Protein AF-A0A382YUB3-F1 (afdb_monomer_lite)

Radius of gyration: 21.57 Å; chains: 1; bounding box: 44×36×60 Å

Organism: NCBI:txid408172

InterPro domains:
  IPR008939 Lytic transglycosylase, superhelical U-shaped [SSF48435] (37-215)

Foldseek 3Di:
DVVVVVVVVVVVVVVVVVCVVVVVDPPPPPPPVVVVLLVVLVVCVVVVVLVVSQVSQVPDPDPVSNLVSLVVQLPDPDHPDALVSLVVSCVVPVPDPPSLVSLQSSLVRDDCVVAPLVRLCVVCVVPPRSFLSSLLSPLVSCCVVVVPVSSLVSNLVSVLPHDDDLVRVVVSCVPVVVRQDQVSLLSSLVVCVVVVVVVVNVSSLVVHDPVSNVVD

Structure (mmCIF, N/CA/C/O backbone):
data_AF-A0A382YUB3-F1
#
_entry.id   AF-A0A382YUB3-F1
#
loop_
_atom_site.group_PDB
_atom_site.id
_atom_site.type_symbol
_atom_site.label_atom_id
_atom_site.label_alt_id
_atom_site.label_comp_id
_atom_site.label_asym_id
_atom_site.label_entity_id
_atom_site.label_seq_id
_atom_site.pdbx_PDB_ins_code
_atom_site.Cartn_x
_atom_site.Cartn_y
_atom_site.Cartn_z
_atom_site.occupancy
_atom_site.B_iso_or_equiv
_atom_site.auth_seq_id
_atom_site.auth_comp_id
_atom_site.auth_asym_id
_atom_site.auth_atom_id
_atom_site.pdbx_PDB_model_num
ATOM 1 N N . MET A 1 1 ? -7.310 -19.610 -20.145 1.00 44.62 1 MET A N 1
ATOM 2 C CA . MET A 1 1 ? -6.997 -19.424 -21.586 1.00 44.62 1 MET A CA 1
ATOM 3 C C . MET A 1 1 ? -7.536 -18.125 -22.213 1.00 44.62 1 MET A C 1
ATOM 5 O O . MET A 1 1 ? -6.945 -17.672 -23.182 1.00 44.62 1 MET A O 1
ATOM 9 N N . LYS A 1 2 ? -8.596 -17.483 -21.682 1.00 43.09 2 LYS A N 1
ATOM 10 C CA . LYS A 1 2 ? -9.172 -16.245 -22.265 1.00 43.09 2 LYS A CA 1
ATOM 11 C C . LYS A 1 2 ? -8.464 -14.928 -21.865 1.00 43.09 2 LYS A C 1
ATOM 13 O O . LYS A 1 2 ? -8.449 -13.994 -22.651 1.00 43.09 2 LYS A O 1
ATOM 18 N N . ILE A 1 3 ? -7.788 -14.876 -20.711 1.00 37.47 3 ILE A N 1
ATOM 19 C CA . ILE A 1 3 ? -7.101 -13.661 -20.208 1.00 37.47 3 ILE A CA 1
ATOM 20 C C . ILE A 1 3 ? -5.800 -13.354 -20.979 1.00 37.47 3 ILE A C 1
ATOM 22 O O . ILE A 1 3 ? -5.494 -12.198 -21.252 1.00 37.47 3 ILE A O 1
ATOM 26 N N . ALA A 1 4 ? -5.070 -14.387 -21.415 1.00 36.97 4 ALA A N 1
ATOM 27 C CA . ALA A 1 4 ? -3.834 -14.223 -22.189 1.00 36.97 4 ALA A CA 1
ATOM 28 C C . ALA A 1 4 ? -4.067 -13.585 -23.574 1.00 36.97 4 ALA A C 1
ATOM 30 O O . ALA A 1 4 ? -3.203 -12.862 -24.064 1.00 36.97 4 ALA A O 1
ATOM 31 N N . ARG A 1 5 ? -5.250 -13.808 -24.170 1.00 35.03 5 ARG A N 1
ATOM 32 C CA . ARG A 1 5 ? -5.673 -13.200 -25.445 1.00 35.03 5 ARG A CA 1
ATOM 33 C C . ARG A 1 5 ? -6.078 -11.727 -25.296 1.00 35.03 5 ARG A C 1
ATOM 35 O O . ARG A 1 5 ? -5.882 -10.944 -26.215 1.00 35.03 5 ARG A O 1
ATOM 42 N N . LEU A 1 6 ? -6.583 -11.335 -24.123 1.00 34.22 6 LEU A N 1
ATOM 43 C CA . LEU A 1 6 ? -6.947 -9.945 -23.830 1.00 34.22 6 LEU A CA 1
ATOM 44 C C . LEU A 1 6 ? -5.702 -9.070 -23.599 1.00 34.22 6 LEU A C 1
ATOM 46 O O . LEU A 1 6 ? -5.623 -7.956 -24.104 1.00 34.22 6 LEU A O 1
ATOM 50 N N . ILE A 1 7 ? -4.692 -9.606 -22.901 1.00 43.47 7 ILE A N 1
ATOM 51 C CA . ILE A 1 7 ? -3.406 -8.922 -22.673 1.00 43.47 7 ILE A CA 1
ATOM 52 C C . ILE A 1 7 ? -2.647 -8.722 -23.994 1.00 43.47 7 ILE A C 1
ATOM 54 O O . ILE A 1 7 ? -2.068 -7.662 -24.210 1.00 43.47 7 ILE A O 1
ATOM 58 N N . THR A 1 8 ? -2.692 -9.699 -24.906 1.00 40.00 8 THR A N 1
ATOM 59 C CA . THR A 1 8 ? -2.091 -9.560 -26.246 1.00 40.00 8 THR A CA 1
ATOM 60 C C . THR A 1 8 ? -2.834 -8.544 -27.112 1.00 40.00 8 THR A C 1
ATOM 62 O O . THR A 1 8 ? -2.178 -7.747 -27.773 1.00 40.00 8 THR A O 1
ATOM 65 N N . ALA A 1 9 ? -4.168 -8.488 -27.066 1.00 41.28 9 ALA A N 1
ATOM 66 C CA . ALA A 1 9 ? -4.942 -7.498 -27.821 1.00 41.28 9 ALA A CA 1
ATOM 67 C C . ALA A 1 9 ? -4.717 -6.052 -27.331 1.00 41.28 9 ALA A C 1
ATOM 69 O O . ALA A 1 9 ? -4.582 -5.149 -28.151 1.00 41.28 9 ALA A O 1
ATOM 70 N N . ILE A 1 10 ? -4.606 -5.841 -26.012 1.00 47.59 10 ILE A N 1
ATOM 71 C CA . ILE A 1 10 ? -4.328 -4.521 -25.413 1.00 47.59 10 ILE A CA 1
ATOM 72 C C . ILE A 1 10 ? -2.885 -4.072 -25.700 1.00 47.59 10 ILE A C 1
ATOM 74 O O . ILE A 1 10 ? -2.640 -2.901 -25.976 1.00 47.59 10 ILE A O 1
ATOM 78 N N . LEU A 1 11 ? -1.919 -4.999 -25.689 1.00 43.38 11 LEU A N 1
ATOM 79 C CA . LEU A 1 11 ? -0.538 -4.699 -26.082 1.00 43.38 11 LEU A CA 1
ATOM 80 C C . LEU A 1 11 ? -0.438 -4.320 -27.564 1.00 43.38 11 LEU A C 1
ATOM 82 O O . LEU A 1 11 ? 0.294 -3.393 -27.892 1.00 43.38 11 LEU A O 1
ATOM 86 N N . VAL A 1 12 ? -1.191 -4.985 -28.446 1.00 47.25 12 VAL A N 1
ATOM 87 C CA . VAL A 1 12 ? -1.212 -4.674 -29.885 1.00 47.25 12 VAL A CA 1
ATOM 88 C C . VAL A 1 12 ? -1.896 -3.332 -30.160 1.00 47.25 12 VAL A C 1
ATOM 90 O O . VAL A 1 12 ? -1.379 -2.554 -30.954 1.00 47.25 12 VAL A O 1
ATOM 93 N N . SER A 1 13 ? -2.997 -2.997 -29.482 1.00 44.91 13 SER A N 1
ATOM 94 C CA . SER A 1 13 ? -3.688 -1.717 -29.700 1.00 44.91 13 SER A CA 1
ATOM 95 C C . SER A 1 13 ? -2.911 -0.509 -29.163 1.00 44.91 13 SER A C 1
ATOM 97 O O . SER A 1 13 ? -2.882 0.526 -29.823 1.00 44.91 13 SER A O 1
ATOM 99 N N . ILE A 1 14 ? -2.209 -0.643 -28.031 1.00 52.16 14 ILE A N 1
ATOM 100 C CA . ILE A 1 14 ? -1.308 0.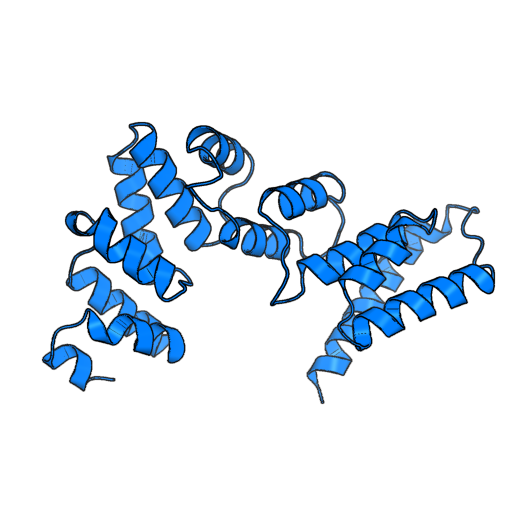401 -27.500 1.00 52.16 14 ILE A CA 1
ATOM 101 C C . ILE A 1 14 ? -0.052 0.547 -28.372 1.00 52.16 14 ILE A C 1
ATOM 103 O O . ILE A 1 14 ? 0.467 1.655 -28.530 1.00 52.16 14 ILE A O 1
ATOM 107 N N . PHE A 1 15 ? 0.429 -0.551 -28.965 1.00 45.50 15 PHE A N 1
ATOM 108 C CA . PHE A 1 15 ? 1.514 -0.507 -29.945 1.00 45.50 15 PHE A CA 1
ATOM 109 C C . PHE A 1 15 ? 1.065 0.229 -31.216 1.00 45.50 15 PHE A C 1
ATOM 111 O O . PHE A 1 15 ? 1.775 1.111 -31.686 1.00 45.50 15 PHE A O 1
ATOM 118 N N . LEU A 1 16 ? -0.150 -0.034 -31.710 1.00 43.97 16 LEU A N 1
ATOM 119 C CA . LEU A 1 16 ? -0.700 0.623 -32.901 1.00 43.97 16 LEU A CA 1
ATOM 120 C C . LEU A 1 16 ? -1.036 2.111 -32.673 1.00 43.97 16 LEU A C 1
ATOM 122 O O . LEU A 1 16 ? -0.713 2.937 -33.524 1.00 43.97 16 LEU A O 1
ATOM 126 N N . PHE A 1 17 ? -1.585 2.496 -31.516 1.00 43.88 17 PHE A N 1
ATOM 127 C CA . PHE A 1 17 ? -1.863 3.911 -31.213 1.00 43.88 17 PHE A CA 1
ATOM 128 C C . PHE A 1 17 ? -0.596 4.757 -31.017 1.00 43.88 17 PHE A C 1
ATOM 130 O O . PHE A 1 17 ? -0.612 5.948 -31.308 1.00 43.88 17 PHE A O 1
ATOM 137 N N . ASN A 1 18 ? 0.517 4.159 -30.575 1.00 42.03 18 ASN A N 1
ATOM 138 C CA . ASN A 1 18 ? 1.807 4.854 -30.532 1.00 42.03 18 ASN A CA 1
ATOM 139 C C . ASN A 1 18 ? 2.523 4.863 -31.889 1.00 42.03 18 ASN A C 1
ATOM 141 O O . ASN A 1 18 ? 3.362 5.731 -32.115 1.00 42.03 18 ASN A O 1
ATOM 145 N N . THR A 1 19 ? 2.206 3.950 -32.817 1.00 39.50 19 THR A N 1
ATOM 146 C CA . THR A 1 19 ? 2.848 3.964 -34.142 1.00 39.50 19 THR A CA 1
ATOM 147 C C . THR A 1 19 ? 2.462 5.182 -34.973 1.00 39.50 19 THR A C 1
ATOM 149 O O . THR A 1 19 ? 3.316 5.699 -35.677 1.00 39.50 19 THR A O 1
ATOM 152 N N . THR A 1 20 ? 1.257 5.739 -34.842 1.00 38.78 20 THR A N 1
ATOM 153 C CA . THR A 1 20 ? 0.901 6.945 -35.615 1.00 38.78 20 THR A CA 1
ATOM 154 C C . THR A 1 20 ? 1.695 8.188 -35.195 1.00 38.78 20 THR A C 1
ATOM 156 O O . THR A 1 20 ? 1.913 9.059 -36.030 1.00 38.78 20 THR A O 1
ATOM 159 N N . TYR A 1 21 ? 2.209 8.243 -33.959 1.00 44.44 21 TYR A N 1
ATOM 160 C CA . TYR A 1 21 ? 3.140 9.290 -33.506 1.00 44.44 21 TYR A CA 1
ATOM 161 C C . TYR A 1 21 ? 4.618 8.939 -33.737 1.00 44.44 21 TYR A C 1
ATOM 163 O O . TYR A 1 21 ? 5.434 9.825 -33.961 1.00 44.44 21 TYR A O 1
ATOM 171 N N . VAL A 1 22 ? 4.979 7.654 -33.694 1.00 43.41 22 VAL A N 1
ATOM 172 C CA . VAL A 1 22 ? 6.372 7.187 -33.830 1.00 43.41 22 VAL A CA 1
ATOM 173 C C . VAL A 1 22 ? 6.812 7.044 -35.296 1.00 43.41 22 VAL A C 1
ATOM 175 O O . VAL A 1 22 ? 8.008 7.019 -35.576 1.00 43.41 22 VAL A O 1
ATOM 178 N N . LEU A 1 23 ? 5.882 6.996 -36.254 1.00 40.72 23 LEU A N 1
ATOM 179 C CA . LEU A 1 23 ? 6.198 6.878 -37.684 1.00 40.72 23 LEU A CA 1
ATOM 180 C C . LEU A 1 23 ? 6.703 8.181 -38.336 1.00 40.72 23 LEU A C 1
ATOM 182 O O . LEU A 1 23 ? 7.061 8.145 -39.508 1.00 40.72 23 LEU A O 1
ATOM 186 N N . SER A 1 24 ? 6.772 9.308 -37.614 1.00 39.88 24 SER A N 1
ATOM 187 C CA . SER A 1 24 ? 7.362 10.549 -38.150 1.00 39.88 24 SER A CA 1
ATOM 188 C C . SER A 1 24 ? 8.856 10.715 -37.840 1.00 39.88 24 SER A C 1
ATOM 190 O O . SER A 1 24 ? 9.452 11.691 -38.293 1.00 39.88 24 SER A O 1
ATOM 192 N N . ASP A 1 25 ? 9.463 9.805 -37.071 1.00 37.06 25 ASP A N 1
ATOM 193 C CA . ASP A 1 25 ? 10.885 9.864 -36.723 1.00 37.06 25 ASP A CA 1
ATOM 194 C C . ASP A 1 25 ? 11.647 8.774 -37.496 1.00 37.06 25 ASP A C 1
ATOM 196 O O . ASP A 1 25 ? 11.623 7.587 -37.153 1.00 37.06 25 ASP A O 1
ATOM 200 N N . ASN A 1 26 ? 12.300 9.179 -38.588 1.00 38.53 26 ASN A N 1
ATOM 201 C CA . ASN A 1 26 ? 13.045 8.346 -39.545 1.00 38.53 26 ASN A CA 1
ATOM 202 C C . ASN A 1 26 ? 14.329 7.696 -38.961 1.00 38.53 26 ASN A C 1
ATOM 204 O O . ASN A 1 26 ? 15.296 7.467 -39.681 1.00 38.53 26 ASN A O 1
ATOM 208 N N . ASN A 1 27 ? 14.360 7.374 -37.663 1.00 46.09 27 ASN A N 1
ATOM 209 C CA . ASN A 1 27 ? 15.524 6.813 -36.959 1.00 46.09 27 ASN A CA 1
ATOM 210 C C . ASN A 1 27 ? 15.312 5.400 -36.378 1.00 46.09 27 ASN A C 1
ATOM 212 O O . ASN A 1 27 ? 16.193 4.861 -35.699 1.00 46.09 27 ASN A O 1
ATOM 216 N N . ASN A 1 28 ? 14.175 4.750 -36.641 1.00 50.38 28 ASN A N 1
ATOM 217 C CA . ASN A 1 28 ? 13.932 3.382 -36.175 1.00 50.38 28 ASN A CA 1
ATOM 218 C C . ASN A 1 28 ? 14.534 2.336 -37.123 1.00 50.38 28 ASN A C 1
ATOM 220 O O . ASN A 1 28 ? 13.831 1.647 -37.859 1.00 50.38 28 ASN A O 1
ATOM 224 N N . ASP A 1 29 ? 15.856 2.176 -37.059 1.00 51.94 29 ASP A N 1
ATOM 225 C CA . ASP A 1 29 ? 16.529 1.010 -37.628 1.00 51.94 29 ASP A CA 1
ATOM 226 C C . ASP A 1 29 ? 16.105 -0.259 -36.857 1.00 51.94 29 ASP A C 1
ATOM 228 O O . ASP A 1 29 ? 16.591 -0.545 -35.753 1.00 51.94 29 ASP A O 1
ATOM 232 N N . PHE A 1 30 ? 15.158 -1.007 -37.430 1.00 61.06 30 PHE A N 1
ATOM 233 C CA . PHE A 1 30 ? 14.746 -2.349 -37.013 1.00 61.06 30 PHE A CA 1
ATOM 234 C C . PHE A 1 30 ? 15.727 -3.407 -37.536 1.00 61.06 30 PHE A C 1
ATOM 236 O O . PHE A 1 30 ? 15.334 -4.381 -38.182 1.00 61.06 30 PHE A O 1
ATOM 243 N N . SER A 1 31 ? 17.022 -3.245 -37.261 1.00 70.38 31 SER A N 1
ATOM 244 C CA . SER A 1 31 ? 18.002 -4.251 -37.663 1.00 70.38 31 SER A CA 1
ATOM 245 C C . SER A 1 31 ? 17.684 -5.607 -37.021 1.00 70.38 31 SER A C 1
ATOM 247 O O . SER A 1 31 ? 17.303 -5.704 -35.848 1.00 70.38 31 SER A O 1
ATOM 249 N N . LYS A 1 32 ? 17.856 -6.689 -37.791 1.00 75.31 32 LYS A N 1
ATOM 250 C CA . LYS A 1 32 ? 17.604 -8.082 -37.371 1.00 75.31 32 LYS A CA 1
ATOM 251 C C . LYS A 1 32 ? 18.211 -8.404 -35.994 1.00 75.31 32 LYS A C 1
ATOM 253 O O . LYS A 1 32 ? 17.566 -9.043 -35.165 1.00 75.31 32 LYS A O 1
ATOM 258 N N . ASN A 1 33 ? 19.397 -7.859 -35.714 1.00 81.88 33 ASN A N 1
ATOM 259 C CA . ASN A 1 33 ? 20.090 -7.977 -34.429 1.00 81.88 33 ASN A CA 1
ATOM 260 C C . ASN A 1 33 ? 19.282 -7.379 -33.255 1.00 81.88 33 ASN A C 1
ATOM 262 O O . ASN A 1 33 ? 19.136 -8.020 -32.216 1.00 81.88 33 ASN A O 1
ATOM 266 N N . ARG A 1 34 ? 18.679 -6.189 -33.403 1.00 81.19 34 ARG A N 1
ATOM 267 C CA . ARG A 1 34 ? 17.854 -5.572 -32.342 1.00 81.19 34 ARG A CA 1
ATOM 268 C C . ARG A 1 34 ? 16.607 -6.402 -32.035 1.00 81.19 34 ARG A C 1
ATOM 270 O O . ARG A 1 34 ? 16.244 -6.559 -30.869 1.00 81.19 34 ARG A O 1
ATOM 277 N N . VAL A 1 35 ? 15.990 -6.986 -33.064 1.00 86.25 35 VAL A N 1
ATOM 278 C CA . VAL A 1 35 ? 14.847 -7.899 -32.902 1.00 86.25 35 VAL A CA 1
ATOM 279 C C . VAL A 1 35 ? 15.264 -9.164 -32.146 1.00 86.25 35 VAL A C 1
ATOM 281 O O . VAL A 1 35 ? 14.569 -9.589 -31.223 1.00 86.25 35 VAL A O 1
ATOM 284 N N . GLU A 1 36 ? 16.408 -9.757 -32.484 1.00 88.94 36 GLU A N 1
ATOM 285 C CA . GLU A 1 36 ? 16.944 -10.937 -31.792 1.00 88.94 36 GLU A CA 1
ATOM 286 C C . GLU A 1 36 ? 17.308 -10.641 -30.328 1.00 88.94 36 GLU A C 1
ATOM 288 O O . GLU A 1 36 ? 16.990 -11.435 -29.434 1.00 88.94 36 GLU A O 1
ATOM 293 N N . GLN A 1 37 ? 17.890 -9.473 -30.047 1.00 89.94 37 GLN A N 1
ATOM 294 C CA . GLN A 1 37 ? 18.179 -9.022 -28.684 1.00 89.94 37 GLN A CA 1
ATOM 295 C C . GLN A 1 37 ? 16.899 -8.841 -27.860 1.00 89.94 37 GLN A C 1
ATOM 297 O O . GLN A 1 37 ? 16.820 -9.350 -26.737 1.00 89.94 37 GLN A O 1
ATOM 302 N N . ALA A 1 38 ? 15.874 -8.193 -28.424 1.00 92.81 38 ALA A N 1
ATOM 303 C CA . ALA A 1 38 ? 14.572 -8.056 -27.777 1.00 92.81 38 ALA A CA 1
ATOM 304 C C . ALA A 1 38 ? 13.948 -9.433 -27.491 1.00 92.81 38 ALA A C 1
ATOM 306 O O . ALA A 1 38 ? 13.582 -9.715 -26.348 1.00 92.81 38 ALA A O 1
ATOM 307 N N . ARG A 1 39 ? 13.925 -10.345 -28.477 1.00 94.19 39 ARG A N 1
ATOM 308 C CA . ARG A 1 39 ? 13.456 -11.735 -28.292 1.00 94.19 39 ARG A CA 1
ATOM 309 C C . ARG A 1 39 ? 14.210 -12.446 -27.168 1.00 94.19 39 ARG A C 1
ATOM 311 O O . ARG A 1 39 ? 13.599 -13.132 -26.350 1.00 94.19 39 ARG A O 1
ATOM 318 N N . SER A 1 40 ? 15.528 -12.260 -27.088 1.00 95.19 40 SER A N 1
ATOM 319 C CA . SER A 1 40 ? 16.361 -12.837 -26.026 1.00 95.19 40 SER A CA 1
ATOM 320 C C . SER A 1 40 ? 15.963 -12.342 -24.633 1.00 95.19 40 SER A C 1
ATOM 322 O O . SER A 1 40 ? 16.015 -13.124 -23.681 1.00 95.19 40 SER A O 1
ATOM 324 N N . ILE A 1 41 ? 15.560 -11.072 -24.500 1.00 97.06 41 ILE A N 1
ATOM 325 C CA . ILE A 1 41 ? 15.068 -10.492 -23.241 1.00 97.06 41 ILE A CA 1
ATOM 326 C C . ILE A 1 41 ? 13.698 -11.059 -22.882 1.00 97.06 41 ILE A C 1
ATOM 328 O O . ILE A 1 41 ? 13.529 -11.553 -21.767 1.00 97.06 41 ILE A O 1
ATOM 332 N N . PHE A 1 42 ? 12.746 -11.052 -23.817 1.00 96.75 42 PHE A N 1
ATOM 333 C CA . PHE A 1 42 ? 11.403 -11.584 -23.571 1.00 96.75 42 PHE A CA 1
ATOM 334 C C . PHE A 1 42 ? 11.435 -13.069 -23.197 1.00 96.75 42 PHE A C 1
ATOM 336 O O . PHE A 1 42 ? 10.774 -13.465 -22.241 1.00 96.75 42 PHE A O 1
ATOM 343 N N . LYS A 1 43 ? 12.330 -13.860 -23.801 1.00 97.75 43 LYS A N 1
ATOM 344 C CA . LYS A 1 43 ? 12.569 -15.253 -23.390 1.00 97.75 43 LYS A CA 1
ATOM 345 C C . LYS A 1 43 ? 13.023 -15.381 -21.929 1.00 97.75 43 LYS A C 1
ATOM 347 O O . LYS A 1 43 ? 12.748 -16.392 -21.290 1.00 97.75 43 LYS A O 1
ATOM 352 N N . GLN A 1 44 ? 13.739 -14.397 -21.375 1.00 97.75 44 GLN A N 1
ATOM 353 C CA . GLN A 1 44 ? 14.067 -14.390 -19.941 1.00 97.75 44 GLN A CA 1
ATOM 354 C C . GLN A 1 44 ? 12.863 -14.008 -19.081 1.00 97.75 44 GLN A C 1
ATOM 356 O O . GLN A 1 44 ? 12.682 -14.593 -18.018 1.00 97.75 44 GLN A O 1
ATOM 361 N N . ILE A 1 45 ? 12.034 -13.070 -19.539 1.00 96.56 45 ILE A N 1
ATOM 362 C CA . ILE A 1 45 ? 10.801 -12.665 -18.848 1.00 96.56 45 ILE A CA 1
ATOM 363 C C . ILE A 1 45 ? 9.829 -13.841 -18.742 1.00 96.56 45 ILE A C 1
ATOM 365 O O . ILE A 1 45 ? 9.332 -14.116 -17.652 1.00 96.56 45 ILE A O 1
ATOM 369 N N . GLU A 1 46 ? 9.628 -14.576 -19.836 1.00 95.81 46 GLU A N 1
ATOM 370 C CA . GLU A 1 46 ? 8.800 -15.789 -19.886 1.00 95.81 46 GLU A CA 1
ATOM 371 C C . GLU A 1 46 ? 9.295 -16.864 -18.913 1.00 95.81 46 GLU A C 1
ATOM 373 O O . GLU A 1 46 ? 8.499 -17.513 -18.240 1.00 95.81 46 GLU A O 1
ATOM 378 N N . LYS A 1 47 ? 10.619 -17.000 -18.771 1.00 96.56 47 LYS A N 1
ATOM 379 C CA . LYS A 1 47 ? 11.253 -17.888 -17.784 1.00 96.56 47 LYS A CA 1
ATOM 380 C C . LYS A 1 47 ? 11.194 -17.360 -16.345 1.00 96.56 47 LYS A C 1
ATOM 382 O O . LYS A 1 47 ? 11.645 -18.043 -15.434 1.00 96.56 47 LYS A O 1
ATOM 387 N N . GLY A 1 48 ? 10.703 -16.140 -16.123 1.00 94.56 48 GLY A N 1
ATOM 388 C CA . GLY A 1 48 ? 10.702 -15.480 -14.816 1.00 94.56 48 GLY A CA 1
ATOM 389 C C . GLY A 1 48 ? 12.059 -14.910 -14.381 1.00 94.56 48 GLY A C 1
ATOM 390 O O . GLY A 1 48 ? 12.175 -14.398 -13.266 1.00 94.56 48 GLY A O 1
ATOM 391 N N . ASN A 1 49 ? 13.071 -14.922 -15.252 1.00 96.25 49 ASN A N 1
ATOM 392 C CA . ASN A 1 49 ? 14.430 -14.437 -14.995 1.00 96.25 49 ASN A CA 1
ATOM 393 C C . ASN A 1 49 ? 14.524 -12.903 -15.109 1.00 96.25 49 ASN A C 1
ATOM 395 O O . ASN A 1 49 ? 15.277 -12.359 -15.921 1.00 96.25 49 ASN A O 1
ATOM 399 N N . TRP A 1 50 ? 13.766 -12.191 -14.274 1.00 96.31 50 TRP A N 1
ATOM 400 C CA . TRP A 1 50 ? 13.638 -10.729 -14.321 1.00 96.31 50 TRP A CA 1
ATOM 401 C C . TRP A 1 50 ? 14.957 -9.984 -14.115 1.00 96.31 50 TRP A C 1
ATOM 403 O O . TRP A 1 50 ? 15.219 -9.022 -14.828 1.00 96.31 50 TRP A O 1
ATOM 413 N N . SER A 1 51 ? 15.817 -10.452 -13.205 1.00 95.56 51 SER A N 1
ATOM 414 C CA . SER A 1 51 ? 17.139 -9.842 -12.986 1.00 95.56 51 SER A CA 1
ATOM 415 C C . SER A 1 51 ? 17.975 -9.833 -14.274 1.00 95.56 51 SER A C 1
ATOM 417 O O . SER A 1 51 ? 18.520 -8.801 -14.671 1.00 95.56 51 SER A O 1
ATOM 419 N N . LEU A 1 52 ? 17.999 -10.959 -14.998 1.00 96.56 52 LEU A N 1
ATOM 420 C CA . LEU A 1 52 ? 18.719 -11.058 -16.265 1.00 96.56 52 LEU A CA 1
ATOM 421 C C . LEU A 1 52 ? 18.037 -10.258 -17.380 1.00 96.56 52 LEU A C 1
ATOM 423 O O . LEU A 1 52 ? 18.735 -9.632 -18.175 1.00 96.56 52 LEU A O 1
ATOM 427 N N . ALA A 1 53 ? 16.702 -10.254 -17.436 1.00 96.94 53 ALA A N 1
ATOM 428 C CA . ALA A 1 53 ? 15.946 -9.458 -18.402 1.00 96.94 53 ALA A CA 1
ATOM 429 C C . ALA A 1 53 ? 16.250 -7.957 -18.260 1.00 96.94 53 ALA A C 1
ATOM 431 O O . ALA A 1 53 ? 16.625 -7.323 -19.244 1.00 96.94 53 ALA A O 1
ATOM 432 N N . LEU A 1 54 ? 16.193 -7.426 -17.033 1.00 96.25 54 LEU A N 1
ATOM 433 C CA . LEU A 1 54 ? 16.512 -6.029 -16.715 1.00 96.25 54 LEU A CA 1
ATOM 434 C C . LEU A 1 54 ? 17.984 -5.699 -16.991 1.00 96.25 54 LEU A C 1
ATOM 436 O O . LEU A 1 54 ? 18.307 -4.643 -17.531 1.00 96.25 54 LEU A O 1
ATOM 440 N N . LYS A 1 55 ? 18.906 -6.609 -16.653 1.00 95.62 55 LYS A N 1
ATOM 441 C CA . LYS A 1 55 ? 20.332 -6.423 -16.957 1.00 95.62 55 LYS A CA 1
ATOM 442 C C . LYS A 1 55 ? 20.580 -6.364 -18.464 1.00 95.62 55 LYS A C 1
ATOM 444 O O . LYS A 1 55 ? 21.396 -5.563 -18.911 1.00 95.62 55 LYS A O 1
ATOM 449 N N . LYS A 1 56 ? 19.911 -7.217 -19.244 1.00 95.06 56 LYS A N 1
ATOM 450 C CA . LYS A 1 56 ? 20.022 -7.222 -20.707 1.00 95.06 56 LYS A CA 1
ATOM 451 C C . LYS A 1 56 ? 19.372 -5.985 -21.328 1.00 95.06 56 LYS A C 1
ATOM 453 O O . LYS A 1 56 ? 19.992 -5.401 -22.207 1.00 95.06 56 LYS A O 1
ATOM 458 N N . SER A 1 57 ? 18.194 -5.558 -20.863 1.00 94.25 57 SER A N 1
ATOM 459 C CA . SER A 1 57 ? 17.504 -4.381 -21.414 1.00 94.25 57 SER A CA 1
ATOM 460 C C . SER A 1 57 ? 18.332 -3.108 -21.259 1.00 94.25 57 SER A C 1
ATOM 462 O O . SER A 1 57 ? 18.462 -2.360 -22.219 1.00 94.25 57 SER A O 1
ATOM 464 N N . LYS A 1 58 ? 18.989 -2.916 -20.108 1.00 92.31 58 LYS A N 1
ATOM 465 C CA . LYS A 1 58 ? 19.872 -1.763 -19.854 1.00 92.31 58 LYS A CA 1
ATOM 466 C C . LYS A 1 58 ? 21.092 -1.686 -20.777 1.00 92.31 58 LYS A C 1
ATOM 468 O O . LYS A 1 58 ? 21.646 -0.609 -20.946 1.00 92.31 58 LYS A O 1
ATOM 473 N N . LYS A 1 59 ? 21.542 -2.815 -21.337 1.00 90.75 59 LYS A N 1
ATOM 474 C CA . LYS A 1 59 ? 22.680 -2.851 -22.273 1.00 90.75 59 LYS A CA 1
ATOM 475 C C . LYS A 1 59 ? 22.290 -2.455 -23.693 1.00 90.75 59 LYS A C 1
ATOM 477 O O . LYS A 1 59 ? 23.166 -2.138 -24.490 1.00 90.75 59 LYS A O 1
ATOM 482 N N . ILE A 1 60 ? 21.003 -2.519 -24.022 1.00 86.88 60 ILE A N 1
ATOM 483 C CA . ILE A 1 60 ? 20.516 -2.091 -25.325 1.00 86.88 60 ILE A CA 1
ATOM 484 C C . ILE A 1 60 ? 20.378 -0.573 -25.267 1.00 86.88 60 ILE A C 1
ATOM 486 O O . ILE A 1 60 ? 19.663 -0.051 -24.414 1.00 86.88 60 ILE A O 1
ATOM 490 N N . ASN A 1 61 ? 21.032 0.136 -26.188 1.00 83.81 61 ASN A N 1
ATOM 491 C CA . ASN A 1 61 ? 20.886 1.585 -26.337 1.00 83.81 61 ASN A CA 1
ATOM 492 C C . ASN A 1 61 ? 19.532 1.941 -26.989 1.00 83.81 61 ASN A C 1
ATOM 494 O O . ASN A 1 61 ? 19.472 2.503 -28.078 1.00 83.81 61 ASN A O 1
ATOM 498 N N . ASN A 1 62 ? 18.432 1.510 -26.367 1.00 88.50 62 ASN A N 1
ATOM 499 C CA . ASN A 1 62 ? 17.063 1.768 -26.796 1.00 88.50 62 ASN A CA 1
ATOM 500 C C . ASN A 1 62 ? 16.203 2.067 -25.562 1.00 88.50 62 ASN A C 1
ATOM 502 O O . ASN A 1 62 ? 15.821 1.159 -24.815 1.00 88.50 62 ASN A O 1
ATOM 506 N N . LYS A 1 63 ? 15.904 3.356 -25.358 1.00 88.81 63 LYS A N 1
ATOM 507 C CA . LYS A 1 63 ? 15.132 3.844 -24.209 1.00 88.81 63 LYS A CA 1
ATOM 508 C C . LYS A 1 63 ? 13.740 3.210 -24.147 1.00 88.81 63 LYS A C 1
ATOM 510 O O . LYS A 1 63 ? 13.361 2.704 -23.098 1.00 88.81 63 LYS A O 1
ATOM 515 N N . VAL A 1 64 ? 13.028 3.165 -25.275 1.00 89.38 64 VAL A N 1
ATOM 516 C CA . VAL A 1 64 ? 11.654 2.639 -25.353 1.00 89.38 64 VAL A CA 1
ATOM 517 C C . VAL A 1 64 ? 11.592 1.179 -24.910 1.00 89.38 64 VAL A C 1
ATOM 519 O O . VAL A 1 64 ? 10.747 0.815 -24.094 1.00 89.38 64 VAL A O 1
ATOM 522 N N . LEU A 1 65 ? 12.510 0.339 -25.396 1.00 90.75 65 LEU A N 1
ATOM 523 C CA . LEU A 1 65 ? 12.575 -1.061 -24.986 1.00 90.75 65 LEU A CA 1
ATOM 524 C C . LEU A 1 65 ? 12.921 -1.184 -23.499 1.00 90.75 65 LEU A C 1
ATOM 526 O O . LEU A 1 65 ? 12.298 -1.977 -22.798 1.00 90.75 65 LEU A O 1
ATOM 530 N N . ASN A 1 66 ? 13.884 -0.408 -23.000 1.00 93.19 66 ASN A N 1
ATOM 531 C CA . ASN A 1 66 ? 14.252 -0.454 -21.587 1.00 93.19 66 ASN A CA 1
ATOM 532 C C . ASN A 1 66 ? 13.073 -0.067 -20.676 1.00 93.19 66 ASN A C 1
ATOM 534 O O . ASN A 1 66 ? 12.746 -0.816 -19.752 1.00 93.19 66 ASN A O 1
ATOM 538 N N . ASP A 1 67 ? 12.388 1.035 -20.987 1.00 94.19 67 ASP A N 1
ATOM 539 C CA . ASP A 1 67 ? 11.216 1.492 -20.239 1.00 94.19 67 ASP A CA 1
ATOM 540 C C . ASP A 1 67 ? 10.065 0.485 -20.312 1.00 94.19 67 ASP A C 1
ATOM 542 O O . ASP A 1 67 ? 9.429 0.220 -19.295 1.00 94.19 67 ASP A O 1
ATOM 546 N N . LEU A 1 68 ? 9.829 -0.144 -21.469 1.00 94.12 68 LEU A N 1
ATOM 547 C CA . LEU A 1 68 ? 8.826 -1.203 -21.608 1.00 94.12 68 LEU A CA 1
ATOM 548 C C . LEU A 1 68 ? 9.137 -2.399 -20.700 1.00 94.12 68 LEU A C 1
ATOM 550 O O . LEU A 1 68 ? 8.262 -2.876 -19.976 1.00 94.12 68 LEU A O 1
ATOM 554 N N . ILE A 1 69 ? 10.378 -2.892 -20.717 1.00 96.00 69 ILE A N 1
ATOM 555 C CA . ILE A 1 69 ? 10.775 -4.031 -19.882 1.00 96.00 69 ILE A CA 1
ATOM 556 C C . ILE A 1 69 ? 10.669 -3.683 -18.395 1.00 96.00 69 ILE A C 1
ATOM 558 O O . ILE A 1 69 ? 10.217 -4.513 -17.599 1.00 96.00 69 ILE A O 1
ATOM 562 N N . TYR A 1 70 ? 11.037 -2.461 -18.013 1.00 96.44 70 TYR A N 1
ATOM 563 C CA . TYR A 1 70 ? 10.928 -2.027 -16.628 1.00 96.44 70 TYR A CA 1
ATOM 564 C C . TYR A 1 70 ? 9.473 -1.807 -16.197 1.00 96.44 70 TYR A C 1
ATOM 566 O O . TYR A 1 70 ? 9.079 -2.267 -15.127 1.00 96.44 70 TYR A O 1
ATOM 574 N N . TRP A 1 71 ? 8.632 -1.234 -17.056 1.00 96.50 71 TRP A N 1
ATOM 575 C CA . TRP A 1 71 ? 7.189 -1.126 -16.837 1.00 96.50 71 TRP A CA 1
ATOM 576 C C . TRP A 1 71 ? 6.543 -2.499 -16.616 1.00 96.50 71 TRP A C 1
ATOM 578 O O . TRP A 1 71 ? 5.771 -2.676 -15.670 1.00 96.50 71 TRP A O 1
ATOM 588 N N . LEU A 1 72 ? 6.897 -3.501 -17.430 1.00 95.62 72 LEU A N 1
ATOM 589 C CA . LEU A 1 72 ? 6.433 -4.882 -17.248 1.00 95.62 72 LEU A CA 1
ATOM 590 C C . LEU A 1 72 ? 6.877 -5.455 -15.893 1.00 95.62 72 LEU A C 1
ATOM 592 O O . LEU A 1 72 ? 6.104 -6.148 -15.230 1.00 95.62 72 LEU A O 1
ATOM 596 N N . TYR A 1 73 ? 8.102 -5.147 -15.462 1.00 97.31 73 TYR A N 1
ATOM 597 C CA . TYR A 1 73 ? 8.617 -5.558 -14.157 1.00 97.31 73 TYR A CA 1
ATOM 598 C C . TYR A 1 73 ? 7.853 -4.904 -12.996 1.00 97.31 73 TYR A C 1
ATOM 600 O O . TYR A 1 73 ? 7.491 -5.603 -12.047 1.00 97.31 73 TYR A O 1
ATOM 608 N N . LEU A 1 74 ? 7.554 -3.604 -13.079 1.00 97.06 74 LEU A N 1
ATOM 609 C CA . LEU A 1 74 ? 6.783 -2.883 -12.060 1.00 97.06 74 LEU A CA 1
ATOM 610 C C . LEU A 1 74 ? 5.331 -3.384 -11.970 1.00 97.06 74 LEU A C 1
ATOM 612 O O . LEU A 1 74 ? 4.796 -3.517 -10.875 1.00 97.06 74 LEU A O 1
ATOM 616 N N . ASN A 1 75 ? 4.713 -3.755 -13.095 1.00 94.44 75 ASN A N 1
ATOM 617 C CA . ASN A 1 75 ? 3.360 -4.333 -13.121 1.00 94.44 75 ASN A CA 1
ATOM 618 C C . ASN A 1 75 ? 3.299 -5.792 -12.634 1.00 94.44 75 ASN A C 1
ATOM 620 O O . ASN A 1 75 ? 2.218 -6.340 -12.401 1.00 94.44 75 ASN A O 1
ATOM 624 N N . LYS A 1 76 ? 4.441 -6.465 -12.474 1.00 93.81 76 LYS A N 1
ATOM 625 C CA . LYS A 1 76 ? 4.475 -7.845 -11.993 1.00 93.81 76 LYS A CA 1
ATOM 626 C C . LYS A 1 76 ? 4.053 -7.899 -10.525 1.00 93.81 76 LYS A C 1
ATOM 628 O O . LYS A 1 76 ? 4.736 -7.348 -9.670 1.00 93.81 76 LYS A O 1
ATOM 633 N N . LYS A 1 77 ? 3.034 -8.707 -10.208 1.00 87.69 77 LYS A N 1
ATOM 634 C CA . LYS A 1 77 ? 2.498 -8.902 -8.841 1.00 87.69 77 LYS A CA 1
ATOM 635 C C . LYS A 1 77 ? 3.561 -9.073 -7.742 1.00 87.69 77 LYS A C 1
ATOM 637 O O . LYS A 1 77 ? 3.396 -8.553 -6.646 1.00 87.69 77 LYS A O 1
ATOM 642 N N . LYS A 1 78 ? 4.626 -9.838 -8.010 1.00 89.69 78 LYS A N 1
ATOM 643 C CA . LYS A 1 78 ? 5.760 -10.028 -7.089 1.00 89.69 78 LYS A CA 1
ATOM 644 C C . LYS A 1 78 ? 7.037 -9.459 -7.700 1.00 89.69 78 LYS A C 1
ATOM 646 O O . LYS A 1 78 ? 7.679 -10.132 -8.514 1.00 89.69 78 LYS A O 1
ATOM 651 N N . ASN A 1 79 ? 7.404 -8.253 -7.290 1.00 95.62 79 ASN A N 1
ATOM 652 C CA . ASN A 1 79 ? 8.654 -7.592 -7.649 1.00 95.62 79 ASN A CA 1
ATOM 653 C C . ASN A 1 79 ? 9.318 -6.967 -6.414 1.00 95.62 79 ASN A C 1
ATOM 655 O O . ASN A 1 79 ? 8.650 -6.680 -5.414 1.00 95.62 79 ASN A O 1
ATOM 659 N N . ASN A 1 80 ? 10.625 -6.742 -6.527 1.00 94.94 80 ASN A N 1
ATOM 660 C CA . ASN A 1 80 ? 11.465 -6.183 -5.469 1.00 94.94 80 ASN A CA 1
ATOM 661 C C . ASN A 1 80 ? 11.689 -4.671 -5.643 1.00 94.94 80 ASN A C 1
ATOM 663 O O . ASN A 1 80 ? 12.584 -4.127 -5.010 1.00 94.94 80 ASN A O 1
ATOM 667 N N . ALA A 1 81 ? 10.923 -4.004 -6.517 1.00 97.06 81 ALA A N 1
ATOM 668 C CA . ALA A 1 81 ? 11.003 -2.555 -6.654 1.00 97.06 81 ALA A CA 1
ATOM 669 C C . ALA A 1 81 ? 10.468 -1.877 -5.383 1.00 97.06 81 ALA A C 1
ATOM 671 O O . ALA A 1 81 ? 9.447 -2.308 -4.822 1.00 97.06 81 ALA A O 1
ATOM 672 N N . ASN A 1 82 ? 11.173 -0.843 -4.934 1.00 96.81 82 ASN A N 1
ATOM 673 C CA . ASN A 1 82 ? 10.818 -0.027 -3.775 1.00 96.81 82 ASN A CA 1
ATOM 674 C C . ASN A 1 82 ? 9.957 1.178 -4.185 1.00 96.81 82 ASN A C 1
ATOM 676 O O . ASN A 1 82 ? 9.701 1.391 -5.363 1.00 96.81 82 ASN A O 1
ATOM 680 N N . PHE A 1 83 ? 9.509 1.985 -3.225 1.00 97.00 83 PHE A N 1
ATOM 681 C CA . PHE A 1 83 ? 8.698 3.173 -3.504 1.00 97.00 83 PHE A CA 1
ATOM 682 C C . PHE A 1 83 ? 9.332 4.119 -4.544 1.00 97.00 83 PHE A C 1
ATOM 684 O O . PHE A 1 83 ? 8.668 4.505 -5.508 1.00 97.00 83 PHE A O 1
ATOM 691 N N . TYR A 1 84 ? 10.619 4.440 -4.394 1.00 96.56 84 TYR A N 1
ATOM 692 C CA . TYR A 1 84 ? 11.338 5.364 -5.273 1.00 96.56 84 TYR A CA 1
ATOM 693 C C . TYR A 1 84 ? 11.491 4.829 -6.701 1.00 96.56 84 TYR A C 1
ATOM 695 O O . TYR A 1 84 ? 11.412 5.607 -7.647 1.00 96.56 84 TYR A O 1
ATOM 703 N N . ASP A 1 85 ? 11.634 3.515 -6.882 1.00 97.31 85 ASP A N 1
ATOM 704 C CA . ASP A 1 85 ? 11.664 2.882 -8.204 1.00 97.31 85 ASP A CA 1
ATOM 705 C C . ASP A 1 85 ? 10.401 3.199 -9.018 1.00 97.31 85 ASP A C 1
ATOM 707 O O . ASP A 1 85 ? 10.493 3.543 -10.201 1.00 97.31 85 ASP A O 1
ATOM 711 N N . TYR A 1 86 ? 9.224 3.133 -8.382 1.00 97.31 86 TYR A N 1
ATOM 712 C CA . TYR A 1 86 ? 7.963 3.511 -9.023 1.00 97.31 86 TYR A CA 1
ATOM 713 C C . TYR A 1 86 ? 7.887 5.020 -9.251 1.00 97.31 86 TYR A C 1
ATOM 715 O O . TYR A 1 86 ? 7.528 5.436 -10.350 1.00 97.31 86 TYR A O 1
ATOM 723 N N . GLN A 1 87 ? 8.238 5.843 -8.253 1.00 95.38 87 GLN A N 1
ATOM 724 C CA . GLN A 1 87 ? 8.173 7.306 -8.383 1.00 95.38 87 GLN A CA 1
ATOM 725 C C . GLN A 1 87 ? 9.056 7.824 -9.521 1.00 95.38 87 GLN A C 1
ATOM 727 O O . GLN A 1 87 ? 8.610 8.637 -10.337 1.00 95.38 87 GLN A O 1
ATOM 732 N N . ASN A 1 88 ? 10.284 7.312 -9.614 1.00 95.88 88 ASN A N 1
ATOM 733 C CA . ASN A 1 88 ? 11.225 7.661 -10.671 1.00 95.88 88 ASN A CA 1
ATOM 734 C C . ASN A 1 88 ? 10.664 7.279 -12.041 1.00 95.88 88 ASN A C 1
ATOM 736 O O . ASN A 1 88 ? 10.646 8.113 -12.945 1.00 95.88 88 ASN A O 1
ATOM 740 N N . PHE A 1 89 ? 10.137 6.059 -12.182 1.00 96.69 89 PHE A N 1
ATOM 741 C CA . PHE A 1 89 ? 9.544 5.624 -13.442 1.00 96.69 89 PHE A CA 1
ATOM 742 C C . PHE A 1 89 ? 8.337 6.484 -13.838 1.00 96.69 89 PHE A C 1
ATOM 744 O O . PHE A 1 89 ? 8.284 6.979 -14.959 1.00 96.69 89 PHE A O 1
ATOM 751 N N . ILE A 1 90 ? 7.397 6.709 -12.916 1.00 94.75 90 ILE A N 1
ATOM 752 C CA . ILE A 1 90 ? 6.173 7.490 -13.157 1.00 94.75 90 ILE A CA 1
ATOM 753 C C . ILE A 1 90 ? 6.499 8.933 -13.571 1.00 94.75 90 ILE A C 1
ATOM 755 O O . ILE A 1 90 ? 5.819 9.494 -14.431 1.00 94.75 90 ILE A O 1
ATOM 759 N N . THR A 1 91 ? 7.533 9.527 -12.971 1.00 93.12 91 THR A N 1
ATOM 760 C CA . THR A 1 91 ? 7.955 10.906 -13.262 1.00 93.12 91 THR A CA 1
ATOM 761 C C . THR A 1 91 ? 8.652 11.015 -14.617 1.00 93.12 91 THR A C 1
ATOM 763 O O . THR A 1 91 ? 8.413 11.965 -15.354 1.00 93.12 91 THR A O 1
ATOM 766 N N . GLN A 1 92 ? 9.492 10.038 -14.968 1.00 93.50 92 GLN A N 1
ATOM 767 C CA . GLN A 1 92 ? 10.253 10.038 -16.224 1.00 93.50 92 GLN A CA 1
ATOM 768 C C . GLN A 1 92 ? 9.428 9.595 -17.440 1.00 93.50 92 GLN A C 1
ATOM 770 O O . GLN A 1 92 ? 9.812 9.872 -18.574 1.00 93.50 92 GLN A O 1
ATOM 775 N N . ASN A 1 93 ? 8.313 8.895 -17.217 1.00 91.81 93 ASN A N 1
ATOM 776 C CA . ASN A 1 93 ? 7.524 8.238 -18.256 1.00 91.81 93 ASN A CA 1
ATOM 777 C C . ASN A 1 93 ? 6.033 8.598 -18.142 1.00 91.81 93 ASN A C 1
ATOM 779 O O . ASN A 1 93 ? 5.169 7.734 -17.987 1.00 91.81 93 ASN A O 1
ATOM 783 N N . THR A 1 94 ? 5.719 9.892 -18.228 1.00 85.81 94 THR A N 1
ATOM 784 C CA . THR A 1 94 ? 4.369 10.439 -17.988 1.00 85.81 94 THR A CA 1
ATOM 785 C C . THR A 1 94 ? 3.277 9.876 -18.900 1.00 85.81 94 THR A C 1
ATOM 787 O O . THR A 1 94 ? 2.133 9.781 -18.460 1.00 85.81 94 THR A O 1
ATOM 790 N N . ASN A 1 95 ? 3.628 9.475 -20.127 1.00 86.06 95 ASN A N 1
ATOM 791 C CA . ASN A 1 95 ? 2.692 8.989 -21.148 1.00 86.06 95 ASN A CA 1
ATOM 792 C C . ASN A 1 95 ? 2.550 7.454 -21.176 1.00 86.06 95 ASN A C 1
ATOM 794 O O . ASN A 1 95 ? 1.863 6.915 -22.042 1.00 86.06 95 ASN A O 1
ATOM 798 N N . PHE A 1 96 ? 3.206 6.726 -20.263 1.00 85.81 96 PHE A N 1
ATOM 799 C CA . PHE A 1 96 ? 3.093 5.268 -20.228 1.00 85.81 96 PHE A CA 1
ATOM 800 C C . PHE A 1 96 ? 1.716 4.814 -19.713 1.00 85.81 96 PHE A C 1
ATOM 802 O O . PHE A 1 96 ? 1.130 5.449 -18.830 1.00 85.81 96 PHE A O 1
ATOM 809 N N . PRO A 1 97 ? 1.194 3.686 -20.227 1.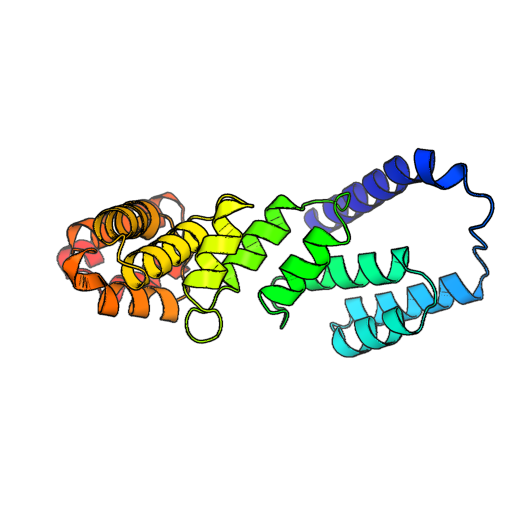00 87.75 97 PRO A N 1
ATOM 810 C CA . PRO A 1 97 ? -0.126 3.195 -19.856 1.00 87.75 97 PRO A CA 1
ATOM 811 C C . PRO A 1 97 ? -0.209 2.819 -18.370 1.00 87.75 97 PRO A C 1
ATOM 813 O O . PRO A 1 97 ? 0.777 2.424 -17.740 1.00 87.75 97 PRO A O 1
ATOM 816 N N . ASN A 1 98 ? -1.430 2.875 -17.826 1.00 87.38 98 ASN A N 1
ATOM 817 C CA . ASN A 1 98 ? -1.768 2.454 -16.462 1.00 87.38 98 ASN A CA 1
ATOM 818 C C . ASN A 1 98 ? -0.985 3.179 -15.349 1.00 87.38 98 ASN A C 1
ATOM 820 O O . ASN A 1 98 ? -0.711 2.593 -14.300 1.00 87.38 98 ASN A O 1
ATOM 824 N N . LYS A 1 99 ? -0.665 4.467 -15.537 1.00 90.56 99 LYS A N 1
ATOM 825 C CA . LYS A 1 99 ? -0.006 5.306 -14.519 1.00 90.56 99 LYS A CA 1
ATOM 826 C C . LYS A 1 99 ? -0.690 5.222 -13.149 1.00 90.56 99 LYS A C 1
ATOM 828 O O . LYS A 1 99 ? -0.008 5.017 -12.150 1.00 90.56 99 LYS A O 1
ATOM 833 N N . SER A 1 100 ? -2.022 5.289 -13.102 1.00 90.94 100 SER A N 1
ATOM 834 C CA . SER A 1 100 ? -2.793 5.182 -11.853 1.00 90.94 100 SER A CA 1
ATOM 835 C C . SER A 1 100 ? -2.606 3.840 -11.145 1.00 90.94 100 SER A C 1
ATOM 837 O O . SER A 1 100 ? -2.563 3.784 -9.920 1.00 90.94 100 SER A O 1
ATOM 839 N N . TYR A 1 101 ? -2.432 2.748 -11.895 1.00 94.00 101 TYR A N 1
ATOM 840 C CA . TYR A 1 101 ? -2.149 1.445 -11.298 1.00 94.00 101 TYR A CA 1
ATOM 841 C C . TYR A 1 101 ? -0.720 1.371 -10.750 1.00 94.00 101 TYR A C 1
ATOM 843 O O . TYR A 1 101 ? -0.507 0.840 -9.663 1.00 94.00 101 TYR A O 1
ATOM 851 N N . LEU A 1 102 ? 0.260 1.961 -11.441 1.00 95.88 102 LEU A N 1
ATOM 852 C CA . LEU A 1 102 ? 1.615 2.087 -10.896 1.00 95.88 102 LEU A CA 1
ATOM 853 C C . LEU A 1 102 ? 1.649 2.961 -9.638 1.00 95.88 102 LEU A C 1
ATOM 855 O O . LEU A 1 102 ? 2.364 2.620 -8.701 1.00 95.88 102 LEU A O 1
ATOM 859 N N . GLN A 1 103 ? 0.852 4.033 -9.581 1.00 95.75 103 GLN A N 1
ATOM 860 C CA . GLN A 1 103 ? 0.668 4.833 -8.365 1.00 95.75 103 GLN A CA 1
ATOM 861 C C . GLN A 1 103 ? 0.085 3.974 -7.235 1.00 95.75 103 GLN A C 1
ATOM 863 O O . GLN A 1 103 ? 0.684 3.900 -6.163 1.00 95.75 103 GLN A O 1
ATOM 868 N N . TYR A 1 104 ? -0.989 3.224 -7.504 1.00 97.00 104 TYR A N 1
ATOM 869 C CA . TYR A 1 104 ? -1.586 2.287 -6.546 1.00 97.00 104 TYR A CA 1
ATOM 870 C C . TYR A 1 104 ? -0.563 1.273 -6.008 1.00 97.00 104 TYR A C 1
ATOM 872 O O . TYR A 1 104 ? -0.484 1.043 -4.800 1.00 97.00 104 TYR A O 1
ATOM 880 N N . LEU A 1 105 ? 0.247 0.677 -6.888 1.00 96.81 105 LEU A N 1
ATOM 881 C CA . LEU A 1 105 ? 1.301 -0.257 -6.490 1.00 96.81 105 LEU A CA 1
ATOM 882 C C . LEU A 1 105 ? 2.397 0.437 -5.676 1.00 96.81 105 LEU A C 1
ATOM 884 O O . LEU A 1 105 ? 2.857 -0.131 -4.689 1.00 96.81 105 LEU A O 1
ATOM 888 N N . SER A 1 106 ? 2.784 1.658 -6.059 1.00 96.94 106 SER A N 1
ATOM 889 C CA . SER A 1 106 ? 3.802 2.442 -5.356 1.00 96.94 106 SER A CA 1
ATOM 890 C C . SER A 1 106 ? 3.391 2.754 -3.921 1.00 96.94 106 SER A C 1
ATOM 892 O O . SER A 1 106 ? 4.209 2.639 -3.015 1.00 96.94 106 SER A O 1
ATOM 894 N N . GLU A 1 107 ? 2.115 3.050 -3.677 1.00 97.75 107 GLU A N 1
ATOM 895 C CA . GLU A 1 107 ? 1.616 3.332 -2.331 1.00 97.75 107 GLU A CA 1
ATOM 896 C C . GLU A 1 107 ? 1.760 2.120 -1.408 1.00 97.75 107 GLU A C 1
ATOM 898 O O . GLU A 1 107 ? 2.152 2.275 -0.255 1.00 97.75 107 GLU A O 1
ATOM 903 N N . HIS A 1 108 ? 1.566 0.904 -1.930 1.00 96.94 108 HIS A N 1
ATOM 904 C CA . HIS A 1 108 ? 1.816 -0.347 -1.197 1.00 96.94 108 HIS A CA 1
ATOM 905 C C . HIS A 1 108 ? 3.310 -0.645 -0.979 1.00 96.94 108 HIS A C 1
ATOM 907 O O . HIS A 1 108 ? 3.657 -1.616 -0.310 1.00 96.94 108 HIS A O 1
ATOM 913 N N . LYS A 1 109 ? 4.214 0.166 -1.540 1.00 96.81 109 LYS A N 1
ATOM 914 C CA . LYS A 1 109 ? 5.658 0.117 -1.265 1.00 96.81 109 LYS A CA 1
ATOM 915 C C . LYS A 1 109 ? 6.101 1.145 -0.227 1.00 96.81 109 LYS A C 1
ATOM 917 O O . LYS A 1 109 ? 7.281 1.155 0.118 1.00 96.81 109 LYS A O 1
ATOM 922 N N . ILE A 1 110 ? 5.200 1.997 0.269 1.00 97.31 110 ILE A N 1
ATOM 923 C CA . ILE A 1 110 ? 5.532 2.949 1.329 1.00 97.31 110 ILE A CA 1
ATOM 924 C C . ILE A 1 110 ? 5.767 2.176 2.630 1.00 97.31 110 ILE A C 1
ATOM 926 O O . ILE A 1 110 ? 4.852 1.554 3.176 1.00 97.31 110 ILE A O 1
ATOM 930 N N . ASN A 1 111 ? 7.002 2.248 3.126 1.00 93.94 111 ASN A N 1
ATOM 931 C CA . ASN A 1 111 ? 7.398 1.766 4.442 1.00 93.94 111 ASN A CA 1
ATOM 932 C C . ASN A 1 111 ? 7.893 2.954 5.281 1.00 93.94 111 ASN A C 1
ATOM 934 O O . ASN A 1 111 ? 8.908 3.570 4.949 1.00 93.94 111 ASN A O 1
ATOM 938 N N . THR A 1 112 ? 7.178 3.244 6.368 1.00 91.81 112 THR A N 1
ATOM 939 C CA . THR A 1 112 ? 7.440 4.342 7.312 1.00 91.81 112 THR A CA 1
ATOM 940 C C . THR A 1 112 ? 8.754 4.194 8.082 1.00 91.81 112 THR A C 1
ATOM 942 O O . THR A 1 112 ? 9.230 5.171 8.645 1.00 91.81 112 THR A O 1
ATOM 945 N N . GLU A 1 113 ? 9.361 3.005 8.102 1.00 90.25 113 GLU A N 1
ATOM 946 C CA . GLU A 1 113 ? 10.704 2.794 8.665 1.00 90.25 113 GLU A CA 1
ATOM 947 C C . GLU A 1 113 ? 11.809 3.331 7.745 1.00 90.25 113 GLU A C 1
ATOM 949 O O . GLU A 1 113 ? 12.877 3.716 8.207 1.00 90.25 113 GLU A O 1
ATOM 954 N N . SER A 1 114 ? 11.555 3.346 6.433 1.00 93.44 114 SER A N 1
ATOM 955 C CA . SER A 1 114 ? 12.540 3.729 5.412 1.00 93.44 114 SER A CA 1
ATOM 956 C C . SER A 1 114 ? 12.277 5.089 4.769 1.00 93.44 114 SER A C 1
ATOM 958 O O . SER A 1 114 ? 13.178 5.654 4.160 1.00 93.44 114 SER A O 1
ATOM 960 N N . ILE A 1 115 ? 11.045 5.593 4.864 1.00 96.56 115 ILE A N 1
ATOM 961 C CA . ILE A 1 115 ? 10.611 6.843 4.238 1.00 96.56 115 ILE A CA 1
ATOM 962 C C . ILE A 1 115 ? 10.098 7.750 5.346 1.00 96.56 115 ILE A C 1
ATOM 964 O O . ILE A 1 115 ? 9.181 7.377 6.083 1.00 96.56 115 ILE A O 1
ATOM 968 N N . SER A 1 116 ? 10.671 8.946 5.458 1.00 97.31 116 SER A N 1
ATOM 969 C CA . SER A 1 116 ? 10.312 9.861 6.539 1.00 97.31 116 SER A CA 1
ATOM 970 C C . SER A 1 116 ? 8.873 10.386 6.395 1.00 97.31 116 SER A C 1
ATOM 972 O O . SER A 1 116 ? 8.384 10.567 5.272 1.00 97.31 116 SER A O 1
ATOM 974 N N . PRO A 1 117 ? 8.190 10.733 7.505 1.00 97.94 117 PRO A N 1
ATOM 975 C CA . PRO A 1 117 ? 6.871 11.368 7.453 1.00 97.94 117 PRO A CA 1
ATOM 976 C C . PRO A 1 117 ? 6.833 12.602 6.541 1.00 97.94 117 PRO A C 1
ATOM 978 O O . PRO A 1 117 ? 5.904 12.775 5.754 1.00 97.94 117 PRO A O 1
ATOM 981 N N . LYS A 1 118 ? 7.889 13.425 6.574 1.00 98.00 118 LYS A N 1
ATOM 982 C CA . LYS A 1 118 ? 8.026 14.618 5.727 1.00 98.00 118 LYS A CA 1
ATOM 983 C C . LYS A 1 118 ? 8.043 14.274 4.236 1.00 98.00 118 LYS A C 1
ATOM 985 O O . LYS A 1 118 ? 7.411 14.974 3.446 1.00 98.00 118 LYS A O 1
ATOM 990 N N . GLU A 1 119 ? 8.748 13.218 3.837 1.00 97.56 119 GLU A N 1
ATOM 991 C CA . GLU A 1 119 ? 8.768 12.757 2.443 1.00 97.56 119 GLU A CA 1
ATOM 992 C C . GLU A 1 119 ? 7.404 12.232 1.997 1.00 97.56 119 GLU A C 1
ATOM 994 O O . GLU A 1 119 ? 6.945 12.604 0.917 1.00 97.56 119 GLU A O 1
ATOM 999 N N . ILE A 1 120 ? 6.726 11.444 2.838 1.00 98.12 120 ILE A N 1
ATOM 1000 C CA . ILE A 1 120 ? 5.374 10.935 2.559 1.00 98.12 120 ILE A CA 1
ATOM 1001 C C . ILE A 1 120 ? 4.397 12.103 2.358 1.00 98.12 120 ILE A C 1
ATOM 1003 O O . ILE A 1 120 ? 3.662 12.136 1.369 1.00 98.12 120 ILE A O 1
ATOM 1007 N N . LEU A 1 121 ? 4.426 13.104 3.243 1.00 98.25 121 LEU A N 1
ATOM 1008 C CA . LEU A 1 121 ? 3.596 14.305 3.117 1.00 98.25 121 LEU A CA 1
ATOM 1009 C C . LEU A 1 121 ? 3.913 15.090 1.844 1.00 98.25 121 LEU A C 1
ATOM 1011 O O . LEU A 1 121 ? 3.004 15.493 1.122 1.00 98.25 121 LEU A O 1
ATOM 1015 N N . ASN A 1 122 ? 5.193 15.302 1.538 1.00 97.38 122 ASN A N 1
ATOM 1016 C CA . ASN A 1 122 ? 5.599 16.017 0.328 1.00 97.38 122 ASN A CA 1
ATOM 1017 C C . ASN A 1 122 ? 5.195 15.275 -0.950 1.00 97.38 122 ASN A C 1
ATOM 1019 O O . ASN A 1 122 ? 4.827 15.920 -1.934 1.00 97.38 122 ASN A O 1
ATOM 1023 N N . HIS A 1 123 ? 5.241 13.943 -0.939 1.00 96.69 123 HIS A N 1
ATOM 1024 C CA . HIS A 1 123 ? 4.746 13.123 -2.036 1.00 96.69 123 HIS A CA 1
ATOM 1025 C C . HIS A 1 123 ? 3.236 13.311 -2.225 1.00 96.69 123 HIS A C 1
ATOM 1027 O O . HIS A 1 123 ? 2.802 13.672 -3.324 1.00 96.69 123 HIS A O 1
ATOM 1033 N N . PHE A 1 124 ? 2.453 13.147 -1.153 1.00 97.50 124 PHE A N 1
ATOM 1034 C CA . PHE A 1 124 ? 0.994 13.213 -1.231 1.00 97.50 124 PHE A CA 1
ATOM 1035 C C . PHE A 1 124 ? 0.430 14.632 -1.405 1.00 97.50 124 PHE A C 1
ATOM 1037 O O . PHE A 1 124 ? -0.708 14.789 -1.835 1.00 97.50 124 PHE A O 1
ATOM 1044 N N . LYS A 1 125 ? 1.229 15.682 -1.165 1.00 95.88 125 LYS A N 1
ATOM 1045 C CA . LYS A 1 125 ? 0.901 17.062 -1.576 1.00 95.88 125 LYS A CA 1
ATOM 1046 C C . LYS A 1 125 ? 0.842 17.233 -3.095 1.00 95.88 125 LYS A C 1
ATOM 1048 O O . LYS A 1 125 ? 0.128 18.104 -3.575 1.00 95.88 125 LYS A O 1
ATOM 1053 N N . LYS A 1 126 ? 1.634 16.454 -3.840 1.00 93.38 126 LYS A N 1
ATOM 1054 C CA . LYS A 1 126 ? 1.728 16.541 -5.308 1.00 93.38 126 LYS A CA 1
ATOM 1055 C C . LYS A 1 126 ? 0.861 15.505 -6.017 1.00 93.38 126 LYS A C 1
ATOM 1057 O O . LYS A 1 126 ? 0.469 15.723 -7.156 1.00 93.38 126 LYS A O 1
ATOM 1062 N N . ASN A 1 127 ? 0.611 14.373 -5.367 1.00 91.31 127 ASN A N 1
ATOM 1063 C CA . ASN A 1 127 ? -0.157 13.264 -5.916 1.00 91.31 127 ASN A CA 1
ATOM 1064 C C . ASN A 1 127 ? -1.126 12.794 -4.840 1.00 91.31 127 ASN A C 1
ATOM 1066 O O . ASN A 1 127 ? -0.677 12.243 -3.845 1.00 91.31 127 ASN A O 1
ATOM 1070 N N . GLU A 1 128 ? -2.429 12.997 -5.002 1.00 94.00 128 GLU A N 1
ATOM 1071 C CA . GLU A 1 128 ? -3.373 12.478 -4.010 1.00 94.00 128 GLU A CA 1
ATOM 1072 C C . GLU A 1 128 ? -3.306 10.941 -3.933 1.00 94.00 128 GLU A C 1
ATOM 1074 O O . GLU A 1 128 ? -3.142 10.295 -4.974 1.00 94.00 128 GLU A O 1
ATOM 1079 N N . PRO A 1 12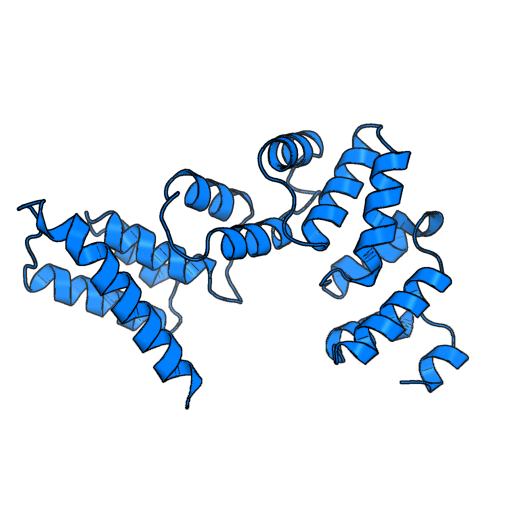9 ? -3.439 10.338 -2.732 1.00 97.00 129 PRO A N 1
ATOM 1080 C CA . PRO A 1 129 ? -3.410 8.890 -2.612 1.00 97.00 129 PRO A CA 1
ATOM 1081 C C . PRO A 1 129 ? -4.552 8.237 -3.401 1.00 97.00 129 PRO A C 1
ATOM 1083 O O . PRO A 1 129 ? -5.731 8.515 -3.158 1.00 97.00 129 PRO A O 1
ATOM 1086 N N . VAL A 1 130 ? -4.209 7.316 -4.298 1.00 96.62 130 VAL A N 1
ATOM 1087 C CA . VAL A 1 130 ? -5.160 6.576 -5.140 1.00 96.62 130 VAL A CA 1
ATOM 1088 C C . VAL A 1 130 ? -5.649 5.285 -4.483 1.00 96.62 130 VAL A C 1
ATOM 1090 O O . VAL A 1 130 ? -6.638 4.701 -4.925 1.00 96.62 130 VAL A O 1
ATOM 1093 N N . SER A 1 131 ? -4.984 4.818 -3.425 1.00 97.62 131 SER A N 1
ATOM 1094 C CA . SER A 1 131 ? -5.382 3.644 -2.651 1.00 97.62 131 SER A CA 1
ATOM 1095 C C . SER A 1 131 ? -5.727 4.004 -1.208 1.00 97.62 131 SER A C 1
ATOM 1097 O O . SER A 1 131 ? -5.155 4.907 -0.594 1.00 97.62 131 SER A O 1
ATOM 1099 N N . SER A 1 132 ? -6.634 3.231 -0.612 1.00 98.06 132 SER A N 1
ATOM 1100 C CA . SER A 1 132 ? -6.916 3.326 0.823 1.00 98.06 132 SER A CA 1
ATOM 1101 C C . SER A 1 132 ? -5.679 3.030 1.672 1.00 98.06 132 SER A C 1
ATOM 1103 O O . SER A 1 132 ? -5.538 3.609 2.741 1.00 98.06 132 SER A O 1
ATOM 1105 N N . PHE A 1 133 ? -4.747 2.200 1.187 1.00 98.19 133 PHE A N 1
ATOM 1106 C CA . PHE A 1 133 ? -3.466 1.979 1.858 1.00 98.19 133 PHE A CA 1
ATOM 1107 C C . PHE A 1 133 ? -2.591 3.240 1.859 1.00 98.19 133 PHE A C 1
ATOM 1109 O O . PHE A 1 133 ? -2.064 3.621 2.900 1.00 98.19 133 PHE A O 1
ATOM 1116 N N . GLY A 1 134 ? -2.502 3.951 0.733 1.00 98.31 134 GLY A N 1
ATOM 1117 C CA . GLY A 1 134 ? -1.828 5.248 0.659 1.00 98.31 134 GLY A CA 1
ATOM 1118 C C . GLY A 1 134 ? -2.450 6.274 1.606 1.00 98.31 134 GLY A C 1
ATOM 1119 O O . GLY A 1 134 ? -1.726 6.978 2.304 1.00 98.31 134 GLY A O 1
ATOM 1120 N N . LYS A 1 135 ? -3.786 6.294 1.726 1.00 98.56 135 LYS A N 1
ATOM 1121 C CA . LYS A 1 135 ? -4.489 7.131 2.718 1.00 98.56 135 LYS A CA 1
ATOM 1122 C C . LYS A 1 135 ? -4.151 6.750 4.161 1.00 98.56 135 LYS A C 1
ATOM 1124 O O . LYS A 1 135 ? -4.002 7.646 4.989 1.00 98.56 135 LYS A O 1
ATOM 1129 N N . LEU A 1 136 ? -3.987 5.458 4.464 1.00 98.56 136 LEU A N 1
ATOM 1130 C CA . LEU A 1 136 ? -3.498 5.018 5.774 1.00 98.56 136 LEU A CA 1
ATOM 1131 C C . LEU A 1 136 ? -2.087 5.548 6.039 1.00 98.56 136 LEU A C 1
ATOM 1133 O O . LEU A 1 136 ? -1.877 6.193 7.061 1.00 98.56 136 LEU A O 1
ATOM 1137 N N . ARG A 1 137 ? -1.152 5.358 5.099 1.00 98.38 137 ARG A N 1
ATOM 1138 C CA . ARG A 1 137 ? 0.233 5.847 5.220 1.00 98.38 137 ARG A CA 1
ATOM 1139 C C . ARG A 1 137 ? 0.312 7.369 5.356 1.00 98.38 137 ARG A C 1
ATOM 1141 O O . ARG A 1 137 ? 1.102 7.872 6.150 1.00 98.38 137 ARG A O 1
ATOM 1148 N N . LEU A 1 138 ? -0.535 8.103 4.632 1.00 98.56 138 LEU A N 1
ATOM 1149 C CA . LEU A 1 138 ? -0.695 9.547 4.807 1.00 98.56 138 LEU A CA 1
ATOM 1150 C C . LEU A 1 138 ? -1.180 9.883 6.225 1.00 98.56 138 LEU A C 1
ATOM 1152 O O . LEU A 1 138 ? -0.652 10.799 6.849 1.00 98.56 138 LEU A O 1
ATOM 1156 N N . GLY A 1 139 ? -2.150 9.132 6.749 1.00 98.31 139 GLY A N 1
ATOM 1157 C CA . GLY A 1 139 ? -2.626 9.279 8.121 1.00 98.31 139 GLY A CA 1
ATOM 1158 C C . GLY A 1 139 ? -1.524 9.077 9.165 1.00 98.31 139 GLY A C 1
ATOM 1159 O O . GLY A 1 139 ? -1.388 9.907 10.063 1.00 98.31 139 GLY A O 1
ATOM 1160 N N . GLU A 1 140 ? -0.693 8.039 9.013 1.00 98.31 140 GLU A N 1
ATOM 1161 C CA . GLU A 1 140 ? 0.469 7.805 9.886 1.00 98.31 140 GLU A CA 1
ATOM 1162 C C . GLU A 1 140 ? 1.454 8.984 9.838 1.00 98.31 140 GLU A C 1
ATOM 1164 O O . GLU A 1 140 ? 1.881 9.483 10.880 1.00 98.31 140 GLU A O 1
ATOM 1169 N N . ALA A 1 141 ? 1.767 9.479 8.635 1.00 98.38 141 ALA A N 1
ATOM 1170 C CA . ALA A 1 141 ? 2.692 10.596 8.444 1.00 98.38 141 ALA A CA 1
ATOM 1171 C C . ALA A 1 141 ? 2.167 11.924 9.023 1.00 98.38 141 ALA A C 1
ATOM 1173 O O . ALA A 1 141 ? 2.947 12.706 9.573 1.00 98.38 141 ALA A O 1
ATOM 1174 N N . LEU A 1 142 ? 0.856 12.174 8.932 1.00 98.50 142 LEU A N 1
ATOM 1175 C CA . LEU A 1 142 ? 0.202 13.341 9.532 1.00 98.50 142 LEU A CA 1
ATOM 1176 C C . LEU A 1 142 ? 0.266 13.298 11.059 1.00 98.50 142 LEU A C 1
ATOM 1178 O O . LEU A 1 142 ? 0.651 14.294 11.667 1.00 98.50 142 LEU A O 1
ATOM 1182 N N . ILE A 1 143 ? -0.040 12.146 11.671 1.00 98.25 143 ILE A N 1
ATOM 1183 C CA . ILE A 1 143 ? 0.079 11.965 13.129 1.00 98.25 143 ILE A CA 1
ATOM 1184 C C . ILE A 1 143 ? 1.520 12.227 13.571 1.00 98.25 143 ILE A C 1
ATOM 1186 O O . ILE A 1 143 ? 1.746 13.005 14.493 1.00 98.25 143 ILE A O 1
ATOM 1190 N N . ALA A 1 144 ? 2.498 11.648 12.870 1.00 97.62 144 ALA A N 1
ATOM 1191 C CA . ALA A 1 144 ? 3.914 11.837 13.182 1.00 97.62 144 ALA A CA 1
ATOM 1192 C C . ALA A 1 144 ? 4.400 13.290 13.009 1.00 97.62 144 ALA A C 1
ATOM 1194 O O . ALA A 1 144 ? 5.422 13.663 13.579 1.00 97.62 144 ALA A O 1
ATOM 1195 N N . SER A 1 145 ? 3.679 14.110 12.240 1.00 97.06 145 SER A N 1
ATOM 1196 C CA . SER A 1 145 ? 4.009 15.521 11.992 1.00 97.06 145 SER A CA 1
ATOM 1197 C C . SER A 1 145 ? 3.177 16.500 12.833 1.00 97.06 145 SER A C 1
ATOM 1199 O O . SER A 1 145 ? 3.289 17.707 12.641 1.00 97.06 145 SER A O 1
ATOM 1201 N N . GLY A 1 146 ? 2.339 16.001 13.751 1.00 97.50 146 GLY A N 1
ATOM 1202 C CA . GLY A 1 146 ? 1.515 16.810 14.658 1.00 97.50 146 GLY A CA 1
ATOM 1203 C C . GLY A 1 146 ? 0.093 17.117 14.167 1.00 97.50 146 GLY A C 1
ATOM 1204 O O . GLY A 1 146 ? -0.719 17.617 14.943 1.00 97.50 146 GLY A O 1
ATOM 1205 N N . GLU A 1 147 ? -0.273 16.760 12.930 1.00 98.00 147 GLU A N 1
ATOM 1206 C CA . GLU A 1 147 ? -1.645 16.873 12.396 1.00 98.00 147 GLU A CA 1
ATOM 1207 C C . GLU A 1 147 ? -2.524 15.685 12.853 1.00 98.00 147 GLU A C 1
ATOM 1209 O O . GLU A 1 147 ? -3.159 14.985 12.055 1.00 98.00 147 GLU A O 1
ATOM 1214 N N . THR A 1 148 ? -2.549 15.439 14.165 1.00 97.81 148 THR A N 1
ATOM 1215 C CA . THR A 1 148 ? -3.072 14.210 14.778 1.00 97.81 148 THR A CA 1
ATOM 1216 C C . THR A 1 148 ? -4.524 13.915 14.410 1.00 97.81 148 THR A C 1
ATOM 1218 O O . THR A 1 148 ? -4.823 12.813 13.958 1.00 97.81 148 THR A O 1
ATOM 1221 N N . GLU A 1 149 ? -5.438 14.877 14.548 1.00 98.12 149 GLU A N 1
ATOM 1222 C CA . GLU A 1 149 ? -6.870 14.629 14.307 1.00 98.12 149 GLU A CA 1
ATOM 1223 C C . GLU A 1 149 ? -7.174 14.306 12.840 1.00 98.12 149 GLU A C 1
ATOM 1225 O O . GLU A 1 149 ? -7.937 13.384 12.533 1.00 98.12 149 GLU A O 1
ATOM 1230 N N . ARG A 1 150 ? -6.502 14.995 11.912 1.00 98.12 150 ARG A N 1
ATOM 1231 C CA . ARG A 1 150 ? -6.618 14.713 10.478 1.00 98.12 150 ARG A CA 1
ATOM 1232 C C . ARG A 1 150 ? -6.081 13.322 10.145 1.00 98.12 150 ARG A C 1
ATOM 1234 O O . ARG A 1 150 ? -6.718 12.583 9.392 1.00 98.12 150 ARG A O 1
ATOM 1241 N N . GLY A 1 151 ? -4.942 12.947 10.725 1.00 98.38 151 GLY A N 1
ATOM 1242 C CA . GLY A 1 151 ? -4.369 11.622 10.526 1.00 98.38 151 GLY A CA 1
ATOM 1243 C C . GLY A 1 151 ? -5.230 10.504 11.122 1.00 98.38 151 GLY A C 1
ATOM 1244 O O . GLY A 1 151 ? -5.483 9.506 10.445 1.00 98.38 151 GLY A O 1
ATOM 1245 N N . LYS A 1 152 ? -5.791 10.701 12.325 1.00 98.50 152 LYS A N 1
ATOM 1246 C CA . LYS A 1 152 ? -6.741 9.762 12.950 1.00 98.50 152 LYS A CA 1
ATOM 1247 C C . LYS A 1 152 ? -7.966 9.524 12.073 1.00 98.50 152 LYS A C 1
ATOM 1249 O O . LYS A 1 152 ? -8.374 8.375 11.893 1.00 98.50 152 LYS A O 1
ATOM 1254 N N . LYS A 1 153 ? -8.532 10.595 11.506 1.00 98.19 153 LYS A N 1
ATOM 1255 C CA . LYS A 1 153 ? -9.674 10.514 10.588 1.00 98.19 153 LYS A CA 1
ATOM 1256 C C . LYS A 1 153 ? -9.347 9.644 9.372 1.00 98.19 153 LYS A C 1
ATOM 1258 O O . LYS A 1 153 ? -10.083 8.699 9.094 1.00 98.19 153 LYS A O 1
ATOM 1263 N N . LEU A 1 154 ? -8.213 9.896 8.710 1.00 98.12 154 LEU A N 1
ATOM 1264 C CA . LEU A 1 154 ? -7.789 9.107 7.548 1.00 98.12 154 LEU A CA 1
ATOM 1265 C C . LEU A 1 154 ? -7.590 7.629 7.881 1.00 98.12 154 LEU A C 1
ATOM 1267 O O . LEU A 1 154 ? -8.064 6.780 7.121 1.00 98.12 154 LEU A O 1
ATOM 1271 N N . ILE A 1 155 ? -6.930 7.322 9.004 1.00 98.44 155 ILE A N 1
ATOM 1272 C CA . ILE A 1 155 ? -6.723 5.936 9.439 1.00 98.44 155 ILE A CA 1
ATOM 1273 C C . ILE A 1 155 ? -8.070 5.246 9.638 1.00 98.44 155 ILE A C 1
ATOM 1275 O O . ILE A 1 155 ? -8.308 4.176 9.080 1.00 98.44 155 ILE A O 1
ATOM 1279 N N . LYS A 1 156 ? -8.981 5.878 10.379 1.00 97.50 156 LYS A N 1
ATOM 1280 C CA . LYS A 1 156 ? -10.279 5.291 10.711 1.00 97.50 156 LYS A CA 1
ATOM 1281 C C . LYS A 1 156 ? -11.142 5.007 9.483 1.00 97.50 156 LYS A C 1
ATOM 1283 O O . LYS A 1 156 ? -11.687 3.914 9.365 1.00 97.50 156 LYS A O 1
ATOM 1288 N N . GLU A 1 157 ? -11.250 5.973 8.574 1.00 96.25 157 GLU A N 1
ATOM 1289 C CA . GLU A 1 157 ? -12.091 5.861 7.375 1.00 96.25 157 GLU A CA 1
ATOM 1290 C C . GLU A 1 157 ? -11.558 4.811 6.394 1.00 96.25 157 GLU A C 1
ATOM 1292 O O . GLU A 1 157 ? -12.330 4.082 5.774 1.00 96.25 157 GLU A O 1
ATOM 1297 N N . ASN A 1 158 ? -10.233 4.702 6.262 1.00 98.31 158 ASN A N 1
ATOM 1298 C CA . ASN A 1 158 ? -9.625 3.863 5.231 1.00 98.31 158 ASN A CA 1
ATOM 1299 C C . ASN A 1 158 ? -9.244 2.469 5.726 1.00 98.31 158 ASN A C 1
ATOM 1301 O O . ASN A 1 158 ? -9.116 1.560 4.905 1.00 98.31 158 ASN A O 1
ATOM 1305 N N . PHE A 1 159 ? -9.125 2.259 7.040 1.00 98.56 159 PHE A N 1
ATOM 1306 C CA . PHE A 1 159 ? -8.793 0.953 7.608 1.00 98.56 159 PHE A CA 1
ATOM 1307 C C . PHE A 1 159 ? -9.824 -0.120 7.245 1.00 98.56 159 PHE A C 1
ATOM 1309 O O . PHE A 1 159 ? -9.451 -1.266 7.023 1.00 98.56 159 PHE A O 1
ATOM 1316 N N . ILE A 1 160 ? -11.106 0.234 7.123 1.00 98.06 160 ILE A N 1
ATOM 1317 C CA . ILE A 1 160 ? -12.179 -0.720 6.797 1.00 98.06 160 ILE A CA 1
ATOM 1318 C C . ILE A 1 160 ? -11.961 -1.347 5.414 1.00 98.06 160 ILE A C 1
ATOM 1320 O O . ILE A 1 160 ? -12.097 -2.555 5.264 1.00 98.06 160 ILE A O 1
ATOM 1324 N N . ILE A 1 161 ? -11.551 -0.549 4.426 1.00 97.44 161 ILE A N 1
ATOM 1325 C CA . ILE A 1 161 ? -11.506 -0.964 3.016 1.00 97.44 161 ILE A CA 1
ATOM 1326 C C . ILE A 1 161 ? -10.086 -1.190 2.473 1.00 97.44 161 ILE A C 1
ATOM 1328 O O . ILE A 1 161 ? -9.906 -1.684 1.358 1.00 97.44 161 ILE A O 1
ATOM 1332 N N . ALA A 1 162 ? -9.048 -0.839 3.237 1.00 97.75 162 ALA A N 1
ATOM 1333 C CA . ALA A 1 162 ? -7.668 -1.002 2.798 1.00 97.75 162 ALA A CA 1
ATOM 1334 C C . ALA A 1 162 ? -7.314 -2.472 2.539 1.00 97.75 162 ALA A C 1
ATOM 1336 O O . ALA A 1 162 ? -7.696 -3.372 3.292 1.00 97.75 162 ALA A O 1
ATOM 1337 N N . ASN A 1 163 ? -6.549 -2.708 1.475 1.00 95.94 163 ASN A N 1
ATOM 1338 C CA . ASN A 1 163 ? -5.955 -4.006 1.201 1.00 95.94 163 ASN A CA 1
ATOM 1339 C C . ASN A 1 163 ? -4.701 -4.156 2.067 1.00 95.94 163 ASN A C 1
ATOM 1341 O O . ASN A 1 163 ? -3.722 -3.456 1.831 1.00 95.94 163 ASN A O 1
ATOM 1345 N N . LEU A 1 164 ? -4.756 -5.027 3.073 1.00 97.31 164 LEU A N 1
ATOM 1346 C CA . LEU A 1 164 ? -3.692 -5.185 4.064 1.00 97.31 164 LEU A CA 1
ATOM 1347 C C . LEU A 1 164 ? -3.155 -6.613 4.044 1.00 97.31 164 LEU A C 1
ATOM 1349 O O . LEU A 1 164 ? -3.914 -7.586 4.006 1.00 97.31 164 LEU A O 1
ATOM 1353 N N .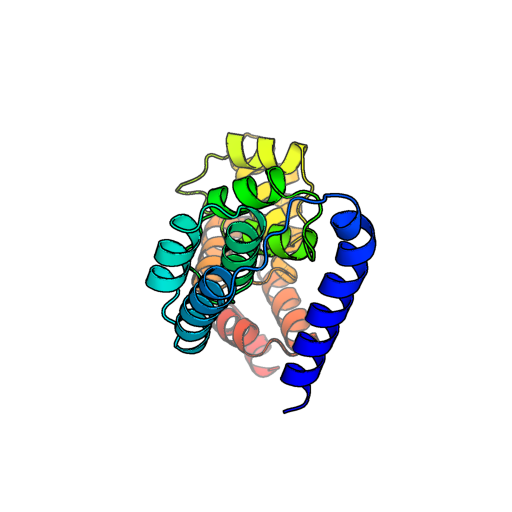 THR A 1 165 ? -1.838 -6.741 4.123 1.00 95.00 165 THR A N 1
ATOM 1354 C CA . THR A 1 165 ? -1.182 -7.985 4.528 1.00 95.00 165 THR A CA 1
ATOM 1355 C C . THR A 1 165 ? -1.457 -8.271 6.007 1.00 95.00 165 THR A C 1
ATOM 1357 O O . THR A 1 165 ? -1.842 -7.386 6.770 1.00 95.00 165 THR A O 1
ATOM 1360 N N . GLY A 1 166 ? -1.230 -9.514 6.448 1.00 95.56 166 GLY A N 1
ATOM 1361 C CA . GLY A 1 166 ? -1.388 -9.869 7.864 1.00 95.56 166 GLY A CA 1
ATOM 1362 C C . GLY A 1 166 ? -0.483 -9.048 8.794 1.00 95.56 166 GLY A C 1
ATOM 1363 O O . GLY A 1 166 ? -0.910 -8.663 9.879 1.00 95.56 166 GLY A O 1
ATOM 1364 N N . PHE A 1 167 ? 0.733 -8.721 8.342 1.00 95.00 167 PHE A N 1
ATOM 1365 C CA . PHE A 1 167 ? 1.657 -7.861 9.084 1.00 95.00 167 PHE A CA 1
ATOM 1366 C C . PHE A 1 167 ? 1.117 -6.433 9.219 1.00 95.00 167 PHE A C 1
ATOM 1368 O O . PHE A 1 167 ? 1.045 -5.910 10.327 1.00 95.00 167 PHE A O 1
ATOM 1375 N N . GLU A 1 168 ? 0.674 -5.824 8.116 1.00 97.31 168 GLU A N 1
ATOM 1376 C CA . GLU A 1 168 ? 0.114 -4.466 8.132 1.00 97.31 168 GLU A CA 1
ATOM 1377 C C . GLU A 1 168 ? -1.165 -4.397 8.970 1.00 97.31 168 GLU A C 1
ATOM 1379 O O . GLU A 1 168 ? -1.339 -3.465 9.749 1.00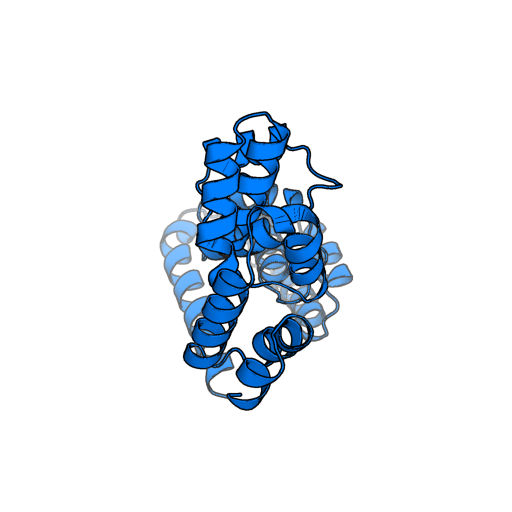 97.31 168 GLU A O 1
ATOM 1384 N N . LEU A 1 169 ? -2.039 -5.405 8.873 1.00 98.12 169 LEU A N 1
ATOM 1385 C CA . LEU A 1 169 ? -3.228 -5.501 9.716 1.00 98.12 169 LEU A CA 1
ATOM 1386 C C . LEU A 1 169 ? -2.853 -5.494 11.204 1.00 98.12 169 LEU A C 1
ATOM 1388 O O . LEU A 1 169 ? -3.395 -4.697 11.969 1.00 98.12 169 LEU A O 1
ATOM 1392 N N . SE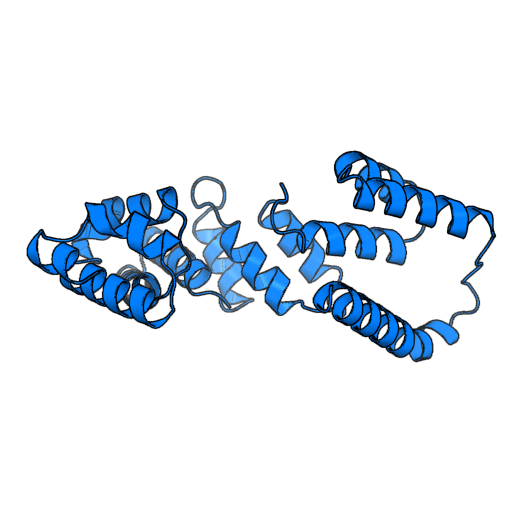R A 1 170 ? -1.904 -6.345 11.601 1.00 97.31 170 SER A N 1
ATOM 1393 C CA . SER A 1 170 ? -1.433 -6.405 12.986 1.00 97.31 170 SER A CA 1
ATOM 1394 C C . SER A 1 170 ? -0.791 -5.092 13.433 1.00 97.31 170 SER A C 1
ATOM 1396 O O . SER A 1 170 ? -1.016 -4.665 14.564 1.00 97.31 170 SER A O 1
ATOM 1398 N N . HIS A 1 171 ? -0.006 -4.450 12.563 1.00 96.81 171 HIS A N 1
ATOM 1399 C CA . HIS A 1 171 ? 0.599 -3.140 12.814 1.00 96.81 171 HIS A CA 1
ATOM 1400 C C . HIS A 1 171 ? -0.471 -2.088 13.110 1.00 96.81 171 HIS A C 1
ATOM 1402 O O . HIS A 1 171 ? -0.406 -1.436 14.153 1.00 96.81 171 HIS A O 1
ATOM 1408 N N . PHE A 1 172 ? -1.489 -1.968 12.251 1.00 97.88 172 PHE A N 1
ATOM 1409 C CA . PHE A 1 172 ? -2.540 -0.967 12.430 1.00 97.88 172 PHE A CA 1
ATOM 1410 C C . PHE A 1 172 ? -3.361 -1.210 13.699 1.00 97.88 172 PHE A C 1
ATOM 1412 O O . PHE A 1 172 ? -3.579 -0.277 14.468 1.00 97.88 172 PHE A O 1
ATOM 1419 N N . ILE A 1 173 ? -3.765 -2.455 13.965 1.00 97.44 173 ILE A N 1
ATOM 1420 C CA . ILE A 1 173 ? -4.537 -2.790 15.172 1.00 97.44 173 ILE A CA 1
ATOM 1421 C C . ILE A 1 173 ? -3.736 -2.485 16.442 1.00 97.44 173 ILE A C 1
ATOM 1423 O O . ILE A 1 173 ? -4.283 -1.920 17.388 1.00 97.44 173 ILE A O 1
ATOM 1427 N N . LYS A 1 174 ? -2.444 -2.838 16.466 1.00 96.81 174 LYS A N 1
ATOM 1428 C CA . LYS A 1 174 ? -1.582 -2.641 17.636 1.00 96.81 174 LYS A CA 1
ATOM 1429 C C . LYS A 1 174 ? -1.307 -1.159 17.891 1.00 96.81 174 LYS A C 1
ATOM 1431 O O . LYS A 1 174 ? -1.541 -0.678 18.997 1.00 96.81 174 LYS A O 1
ATOM 1436 N N . ASN A 1 175 ? -0.817 -0.449 16.878 1.00 96.81 175 ASN A N 1
ATOM 1437 C CA . ASN A 1 175 ? -0.286 0.906 17.042 1.00 96.81 175 ASN A CA 1
ATOM 1438 C C . ASN A 1 175 ? -1.376 1.983 17.049 1.00 96.81 175 ASN A C 1
ATOM 1440 O O . ASN A 1 175 ? -1.148 3.079 17.548 1.00 96.81 175 ASN A O 1
ATOM 1444 N N . TYR A 1 176 ? -2.568 1.671 16.535 1.00 97.44 176 TYR A N 1
ATOM 1445 C CA . TYR A 1 176 ? -3.686 2.609 16.453 1.00 97.44 176 TYR A CA 1
ATOM 1446 C C . TYR A 1 176 ? -4.938 2.087 17.164 1.00 97.44 176 TYR A C 1
ATOM 1448 O O . TYR A 1 176 ? -6.056 2.427 16.781 1.00 97.44 176 TYR A O 1
ATOM 1456 N N . SER A 1 177 ? -4.770 1.301 18.232 1.00 96.19 177 SER A N 1
ATOM 1457 C CA . SER A 1 177 ? -5.861 0.762 19.066 1.00 96.19 177 SER A CA 1
ATOM 1458 C C . SER A 1 177 ? -6.727 1.848 19.729 1.00 96.19 177 SER A C 1
ATOM 1460 O O . SER A 1 177 ? -7.900 1.635 20.054 1.00 96.19 177 SER A O 1
ATOM 1462 N N . GLU A 1 178 ? -6.195 3.061 19.893 1.00 96.19 178 GLU A N 1
ATOM 1463 C CA . GLU A 1 178 ? -6.965 4.230 20.326 1.00 96.19 178 GLU A CA 1
ATOM 1464 C C . GLU A 1 178 ? -7.970 4.710 19.267 1.00 96.19 178 GLU A C 1
ATOM 1466 O O . GLU A 1 178 ? -9.018 5.255 19.615 1.00 96.19 178 GLU A O 1
ATOM 1471 N N . ILE A 1 179 ? -7.691 4.454 17.989 1.00 97.12 179 ILE A N 1
ATOM 1472 C CA . ILE A 1 179 ? -8.456 4.928 16.828 1.00 97.12 179 ILE A CA 1
ATOM 1473 C C . ILE A 1 179 ? -9.362 3.816 16.288 1.00 97.12 179 ILE A C 1
ATOM 1475 O O . ILE A 1 179 ? -10.552 4.049 16.052 1.00 97.12 179 ILE A O 1
ATOM 1479 N N . ILE A 1 180 ? -8.787 2.624 16.107 1.00 97.88 180 ILE A N 1
ATOM 1480 C CA . ILE A 1 180 ? -9.415 1.421 15.562 1.00 97.88 180 ILE A CA 1
ATOM 1481 C C . ILE A 1 180 ? -10.004 0.634 16.728 1.00 97.88 180 ILE A C 1
ATOM 1483 O O . ILE A 1 180 ? -9.283 0.035 17.527 1.00 97.88 180 ILE A O 1
ATOM 1487 N N . LYS A 1 181 ? -11.332 0.650 16.839 1.00 96.62 181 LYS A N 1
ATOM 1488 C CA . LYS A 1 181 ? -12.062 -0.058 17.898 1.00 96.62 181 LYS A CA 1
ATOM 1489 C C . LYS A 1 181 ? -12.678 -1.347 17.368 1.00 96.62 181 LYS A C 1
ATOM 1491 O O . LYS A 1 181 ? -12.767 -1.555 16.161 1.00 96.62 181 LYS A O 1
ATOM 1496 N N . LEU A 1 182 ? -13.189 -2.181 18.276 1.00 95.38 182 LEU A N 1
ATOM 1497 C CA . LEU A 1 182 ? -13.879 -3.427 17.924 1.00 95.38 182 LEU A CA 1
ATOM 1498 C C . LEU A 1 182 ? -14.966 -3.220 16.855 1.00 95.38 182 LEU A C 1
ATOM 1500 O O . LEU A 1 182 ? -15.051 -3.995 15.909 1.00 95.38 182 LEU A O 1
ATOM 1504 N N . LYS A 1 183 ? -15.735 -2.125 16.943 1.00 95.81 183 LYS A N 1
ATOM 1505 C CA . LYS A 1 183 ? -16.746 -1.769 15.933 1.00 95.81 183 LYS A CA 1
ATOM 1506 C C . LYS A 1 183 ? -16.170 -1.580 14.525 1.00 95.81 183 LYS A C 1
ATOM 1508 O O . LYS A 1 183 ? -16.836 -1.888 13.546 1.00 95.81 183 LYS A O 1
ATOM 1513 N N . ASP A 1 184 ? -14.947 -1.068 14.411 1.00 97.62 184 ASP A N 1
ATOM 1514 C CA . ASP A 1 184 ? -14.287 -0.836 13.126 1.00 97.62 184 ASP A CA 1
ATOM 1515 C C . ASP A 1 184 ? -13.721 -2.156 12.566 1.00 97.62 184 ASP A C 1
ATOM 1517 O O . ASP A 1 184 ? -13.761 -2.376 11.356 1.00 97.62 184 ASP A O 1
ATOM 1521 N N . LEU A 1 185 ? -13.288 -3.077 13.440 1.00 97.44 185 LEU A N 1
ATOM 1522 C CA . LEU A 1 185 ? -12.929 -4.452 13.063 1.00 97.44 185 LEU A CA 1
ATOM 1523 C C . LEU A 1 185 ? -14.143 -5.230 12.540 1.00 97.44 185 LEU A C 1
ATOM 1525 O O . LEU A 1 185 ? -14.040 -5.889 11.511 1.00 97.44 185 LEU A O 1
ATOM 1529 N N . ILE A 1 186 ? -15.294 -5.115 13.205 1.00 96.88 186 ILE A N 1
ATOM 1530 C CA . ILE A 1 186 ? -16.553 -5.739 12.771 1.00 96.88 186 ILE A CA 1
ATOM 1531 C C . ILE A 1 186 ? -16.967 -5.215 11.392 1.00 96.88 186 ILE A C 1
ATOM 1533 O O . ILE A 1 186 ? -17.158 -6.010 10.477 1.00 96.88 186 ILE A O 1
ATOM 1537 N N . ARG A 1 187 ? -16.986 -3.889 11.195 1.00 97.50 187 ARG A N 1
ATOM 1538 C CA . ARG A 1 187 ? -17.290 -3.279 9.885 1.00 97.50 187 ARG A CA 1
ATOM 1539 C C . ARG A 1 187 ? -16.340 -3.739 8.787 1.00 97.50 187 ARG A C 1
ATOM 1541 O O . ARG A 1 187 ? -16.757 -3.966 7.655 1.00 97.50 187 ARG A O 1
ATOM 1548 N N . ARG A 1 188 ? -15.049 -3.877 9.107 1.00 97.69 188 ARG A N 1
ATOM 1549 C CA . ARG A 1 188 ? -14.071 -4.445 8.174 1.00 97.69 188 ARG A CA 1
ATOM 1550 C C . ARG A 1 188 ? -14.416 -5.895 7.837 1.00 97.69 188 ARG A C 1
ATOM 1552 O O . ARG A 1 188 ? -14.322 -6.257 6.672 1.00 97.69 188 ARG A O 1
ATOM 1559 N N . ALA A 1 189 ? -14.809 -6.714 8.811 1.00 97.75 189 ALA A N 1
ATOM 1560 C CA . ALA A 1 189 ? -15.203 -8.102 8.573 1.00 97.75 189 ALA A CA 1
ATOM 1561 C C . ALA A 1 189 ? -16.427 -8.201 7.651 1.00 97.75 189 ALA A C 1
ATOM 1563 O O . ALA A 1 189 ? -16.369 -8.918 6.655 1.00 97.75 189 ALA A O 1
ATOM 1564 N N . GLU A 1 190 ? -17.468 -7.412 7.924 1.00 96.62 190 GLU A N 1
ATOM 1565 C CA . GLU A 1 190 ? -18.679 -7.319 7.096 1.00 96.62 190 GLU A CA 1
ATOM 1566 C C . GLU A 1 190 ? -18.341 -6.904 5.660 1.00 96.62 190 GLU A C 1
ATOM 1568 O O . GLU A 1 190 ? -18.735 -7.570 4.703 1.00 96.62 190 GLU A O 1
ATOM 1573 N N . TRP A 1 191 ? -17.536 -5.849 5.498 1.00 97.38 191 TRP A N 1
ATOM 1574 C CA . TRP A 1 191 ? -17.099 -5.395 4.179 1.00 97.38 191 TRP A CA 1
ATOM 1575 C C . TRP A 1 191 ? -16.250 -6.445 3.447 1.00 97.38 191 TRP A C 1
ATOM 1577 O O . TRP A 1 191 ? -16.436 -6.676 2.255 1.00 97.38 191 TRP A O 1
ATOM 1587 N N . LEU A 1 192 ? -15.324 -7.113 4.142 1.00 97.38 192 LEU A N 1
ATOM 1588 C CA . LEU A 1 192 ? -14.493 -8.165 3.551 1.00 97.38 192 LEU A CA 1
ATOM 1589 C C . LEU A 1 192 ? -15.326 -9.376 3.118 1.00 97.38 192 LEU A C 1
ATOM 1591 O O . LEU A 1 192 ? -15.018 -9.970 2.083 1.00 97.38 192 LEU A O 1
ATOM 1595 N N . ALA A 1 193 ? -16.348 -9.744 3.890 1.00 96.12 193 ALA A N 1
ATOM 1596 C CA . ALA A 1 193 ? -17.275 -10.812 3.538 1.00 96.12 193 ALA A CA 1
ATOM 1597 C C . ALA A 1 193 ? -18.106 -10.435 2.306 1.00 96.12 193 ALA A C 1
ATOM 1599 O O . ALA A 1 193 ? -18.161 -11.214 1.354 1.00 96.12 193 ALA A O 1
ATOM 1600 N N . TRP A 1 194 ? -18.651 -9.214 2.277 1.00 96.75 194 TRP A N 1
ATOM 1601 C CA . TRP A 1 194 ? -19.388 -8.672 1.132 1.00 96.75 194 TRP A CA 1
ATOM 1602 C C . TRP A 1 194 ? -18.558 -8.677 -0.162 1.00 96.75 194 TRP A C 1
ATOM 1604 O O . TRP A 1 194 ? -19.020 -9.119 -1.209 1.00 96.75 194 TRP A O 1
ATOM 1614 N N . GLU A 1 195 ? -17.292 -8.267 -0.081 1.00 97.19 195 GLU A N 1
ATOM 1615 C CA . GLU A 1 195 ? -16.361 -8.220 -1.217 1.00 97.19 195 GLU A CA 1
ATOM 1616 C C . GLU A 1 195 ? -15.730 -9.584 -1.569 1.00 97.19 195 GLU A C 1
ATOM 1618 O O . GLU A 1 195 ? -14.823 -9.653 -2.405 1.00 97.19 195 GLU A O 1
ATOM 1623 N N . ASN A 1 196 ? -16.147 -10.672 -0.911 1.00 95.88 196 ASN A N 1
ATOM 1624 C CA . ASN A 1 196 ? -15.597 -12.022 -1.077 1.00 95.88 196 ASN A CA 1
ATOM 1625 C C . ASN A 1 196 ? -14.062 -12.100 -0.867 1.00 95.88 196 ASN A C 1
ATOM 1627 O O . ASN A 1 196 ? -13.333 -12.841 -1.536 1.00 95.88 196 ASN A O 1
ATOM 1631 N N . LYS A 1 197 ? -13.531 -11.325 0.087 1.00 96.38 197 LYS A N 1
ATOM 1632 C CA . LYS A 1 197 ? -12.096 -11.246 0.424 1.00 96.38 197 LYS A CA 1
ATOM 1633 C C . LYS A 1 197 ? -11.715 -12.238 1.524 1.00 96.38 197 LYS A C 1
ATOM 1635 O O . LYS A 1 197 ? -11.094 -11.871 2.524 1.00 96.38 197 LYS A O 1
ATOM 1640 N N . SER A 1 198 ? -12.025 -13.515 1.307 1.00 95.00 198 SER A N 1
ATOM 1641 C CA . SER A 1 198 ? -11.864 -14.604 2.288 1.00 95.00 198 SER A CA 1
ATOM 1642 C C . SER A 1 198 ? -10.465 -14.699 2.916 1.00 95.00 198 SER A C 1
ATOM 1644 O O . SER A 1 198 ? -10.338 -14.954 4.111 1.00 95.00 198 SER A O 1
ATOM 1646 N N . GLY A 1 199 ? -9.403 -14.439 2.145 1.00 95.81 199 GLY A N 1
ATOM 1647 C CA . GLY A 1 199 ? -8.029 -14.433 2.661 1.00 95.81 199 GLY A CA 1
ATOM 1648 C C . GLY A 1 199 ? -7.774 -13.339 3.704 1.00 95.81 199 GLY A C 1
ATOM 1649 O O . GLY A 1 199 ? -7.227 -13.621 4.766 1.00 95.81 199 GLY A O 1
ATOM 1650 N N . GLN A 1 200 ? -8.210 -12.105 3.430 1.00 97.00 200 GLN A N 1
ATOM 1651 C CA . GLN A 1 200 ? -8.081 -10.994 4.381 1.00 97.00 200 GLN A CA 1
ATOM 1652 C C . GLN A 1 200 ? -9.034 -11.153 5.568 1.00 97.00 200 GLN A C 1
ATOM 1654 O O . GLN A 1 200 ? -8.652 -10.845 6.695 1.00 97.00 200 GLN A O 1
ATOM 1659 N N . LEU A 1 201 ? -10.243 -11.674 5.330 1.00 96.94 201 LEU A N 1
ATOM 1660 C CA . LEU A 1 201 ? -11.209 -11.967 6.388 1.00 96.94 201 LEU A CA 1
ATOM 1661 C C . LEU A 1 201 ? -10.634 -12.985 7.378 1.00 96.94 201 LEU A C 1
ATOM 1663 O O . LEU A 1 201 ? -10.647 -12.751 8.584 1.00 96.94 201 LEU A O 1
ATOM 1667 N N . ARG A 1 202 ? -10.015 -14.058 6.871 1.00 95.75 202 ARG A N 1
ATOM 1668 C CA . ARG A 1 202 ? -9.320 -15.058 7.690 1.00 95.75 202 ARG A CA 1
ATOM 1669 C C . ARG A 1 202 ? -8.216 -14.440 8.548 1.00 95.75 202 ARG A C 1
ATOM 1671 O O . ARG A 1 202 ? -8.094 -14.799 9.713 1.00 95.75 202 ARG A O 1
ATOM 1678 N N . SER A 1 203 ? -7.433 -13.506 8.003 1.00 96.62 203 SER A N 1
ATOM 1679 C CA . SER A 1 203 ? -6.409 -12.785 8.773 1.00 96.62 203 SER A CA 1
ATOM 1680 C C . SER A 1 203 ? -6.992 -11.874 9.860 1.00 96.62 203 SER A C 1
ATOM 1682 O O . SER A 1 203 ? -6.307 -11.611 10.843 1.00 96.62 203 SER A O 1
ATOM 1684 N N . LEU A 1 204 ? -8.235 -11.407 9.707 1.00 97.19 204 LEU A N 1
ATOM 1685 C CA . LEU A 1 204 ? -8.930 -10.565 10.684 1.00 97.19 204 LEU A CA 1
ATOM 1686 C C . LEU A 1 204 ? -9.597 -11.366 11.813 1.00 97.19 204 LEU A C 1
ATOM 1688 O O . LEU A 1 204 ? -9.699 -10.858 12.928 1.00 97.19 204 LEU A O 1
ATOM 1692 N N . MET A 1 205 ? -10.006 -12.615 11.561 1.00 95.12 205 MET A N 1
ATOM 1693 C CA . MET A 1 205 ? -10.705 -13.469 12.536 1.00 95.12 205 MET A CA 1
ATOM 1694 C C . MET A 1 205 ? -10.067 -13.544 13.930 1.00 95.12 205 MET A C 1
ATOM 1696 O O . MET A 1 205 ? -10.817 -13.540 14.907 1.00 95.12 205 MET A O 1
ATOM 1700 N N . PRO A 1 206 ? -8.731 -13.591 14.101 1.00 95.38 206 PRO A N 1
ATOM 1701 C CA . PRO A 1 206 ? -8.130 -13.603 15.433 1.00 95.38 206 PRO A CA 1
ATOM 1702 C C . PRO A 1 206 ? -8.534 -12.406 16.306 1.00 95.38 206 PRO A C 1
ATOM 1704 O O . PRO A 1 206 ? -8.641 -12.569 17.517 1.00 95.38 206 PRO A O 1
ATOM 1707 N N . TYR A 1 207 ? -8.831 -11.254 15.696 1.00 95.44 207 TYR A N 1
ATOM 1708 C CA . TYR A 1 207 ? -9.111 -9.986 16.377 1.00 95.44 207 TYR A CA 1
ATOM 1709 C C . TYR A 1 207 ? -10.601 -9.731 16.668 1.00 95.44 207 TYR A C 1
ATOM 1711 O O . TYR A 1 207 ? -10.935 -8.715 17.275 1.00 95.44 207 TYR A O 1
ATOM 1719 N N . LEU A 1 208 ? -11.505 -10.617 16.236 1.00 95.19 208 LEU A N 1
ATOM 1720 C CA . LEU A 1 208 ? -12.944 -10.504 16.510 1.00 95.19 208 LEU A CA 1
ATOM 1721 C C . LEU A 1 208 ? -13.346 -11.248 17.794 1.00 95.19 208 LEU A C 1
ATOM 1723 O O . LEU A 1 208 ? -12.627 -12.132 18.265 1.00 95.19 208 LEU A O 1
ATOM 1727 N N . THR A 1 209 ? -14.520 -10.930 18.348 1.00 92.69 209 THR A N 1
ATOM 1728 C CA . THR A 1 209 ? -15.119 -11.709 19.448 1.00 92.69 209 THR A CA 1
ATOM 1729 C C . THR A 1 209 ? -15.679 -13.038 18.936 1.00 92.69 209 THR A C 1
ATOM 1731 O O . THR A 1 209 ? -15.892 -13.213 17.737 1.00 92.69 209 THR A O 1
ATOM 1734 N N . ARG A 1 210 ? -15.915 -13.997 19.842 1.00 91.06 210 ARG A N 1
ATOM 1735 C CA . ARG A 1 210 ? -16.403 -15.343 19.494 1.00 91.06 210 ARG A CA 1
ATOM 1736 C C . ARG A 1 210 ? -17.699 -15.306 18.680 1.00 91.06 210 ARG A C 1
ATOM 1738 O O . ARG A 1 210 ? -17.781 -16.005 17.677 1.00 91.06 210 ARG A O 1
ATOM 1745 N N . ASP A 1 211 ? -18.646 -14.461 19.074 1.00 89.81 211 ASP A N 1
ATOM 1746 C CA . ASP A 1 211 ? -19.961 -14.374 18.431 1.00 89.81 211 ASP A CA 1
ATOM 1747 C C . ASP A 1 211 ? -19.849 -13.908 16.977 1.00 89.81 211 ASP A C 1
ATOM 1749 O O . ASP A 1 211 ? -20.450 -14.500 16.087 1.00 89.81 211 ASP A O 1
ATOM 1753 N N . TYR A 1 212 ? -18.993 -12.918 16.702 1.00 88.62 212 TYR A N 1
ATOM 1754 C CA . TYR A 1 212 ? -18.770 -12.443 15.334 1.00 88.62 212 TYR A CA 1
ATOM 1755 C C . TYR A 1 212 ? -17.998 -13.439 14.468 1.00 88.62 212 TYR A C 1
ATOM 1757 O O . TYR A 1 212 ? -18.202 -13.466 13.258 1.00 88.62 212 TYR A O 1
ATOM 1765 N N . LYS A 1 213 ? -17.130 -14.274 15.054 1.00 89.12 213 LYS A N 1
ATOM 1766 C CA . LYS A 1 213 ? -16.459 -15.347 14.300 1.00 89.12 213 LYS A CA 1
ATOM 1767 C C . LYS A 1 213 ? -17.441 -16.415 13.824 1.00 89.12 213 LYS A C 1
ATOM 1769 O O . LYS A 1 213 ? -17.168 -17.041 12.816 1.00 89.12 213 LYS A O 1
ATOM 1774 N N . ALA A 1 214 ? -18.554 -16.627 14.528 1.00 87.94 214 ALA A N 1
ATOM 1775 C CA . ALA A 1 214 ? -19.539 -17.649 14.172 1.00 87.94 214 ALA A CA 1
ATOM 1776 C C . ALA A 1 214 ? -20.396 -17.288 12.940 1.00 87.94 214 ALA A C 1
ATOM 1778 O O . ALA A 1 214 ? -21.131 -18.140 12.450 1.00 87.94 214 ALA A O 1
ATOM 1779 N N . LEU A 1 215 ? -20.317 -16.044 12.449 1.00 86.12 215 LEU A N 1
ATOM 1780 C CA . LEU A 1 215 ? -21.089 -15.554 11.300 1.00 86.12 215 LEU A CA 1
ATOM 1781 C C . LEU A 1 215 ? -20.428 -15.822 9.935 1.00 86.12 215 LEU A C 1
ATOM 1783 O O . LEU A 1 215 ? -21.067 -15.585 8.910 1.00 86.12 215 LEU A O 1
ATOM 1787 N N . TYR A 1 216 ? -19.167 -16.266 9.909 1.00 81.56 216 TYR A N 1
ATOM 1788 C CA . TYR A 1 216 ? -18.328 -16.368 8.706 1.00 81.56 216 TYR A CA 1
ATOM 1789 C C . TYR A 1 216 ? -17.593 -17.707 8.633 1.00 81.56 216 TYR A C 1
ATOM 1791 O O . TYR A 1 216 ? -17.304 -18.145 7.496 1.00 81.56 216 TYR A O 1
#

Secondary structure (DSSP, 8-state):
--HHHHHHHHHHHHHHHHHHHHTT-TT----HHHHHHHHHHHHHHHTT-HHHHHHHHHHSS-HHHHHHHHHHHHHSSS----HHHHHHHHHH-TTSTTHHHHHHHHHTT--TTTS-HHHHHHHHHHS---SHHHHHHHHHHHHHTT-HHHHHHHHHHHHTT----HHHHHHHHHHTTTTS-HHHHHHHHHHHHHTT-HHHHHHHGGGS-HHHHTT-

Sequence (216 aa):
MKIARLITAILVSIFLFNTTYVLSDNNNDFSKNRVEQARSIFKQIEKGNWSLALKKSKKINNKVLNDLIYWLYLNKKKNNANFYDYQNFITQNTNFPNKSYLQYLSEHKINTESISPKEILNHFKKNEPVSSFGKLRLGEALIASGETERGKKLIKENFIIANLTGFELSHFIKNYSEIIKLKDLIRRAEWLAWENKSGQLRSLMPYLTRDYKALY

pLDDT: mean 87.7, std 18.4, range [34.22, 98.56]